Protein AF-A0A6I2W1B4-F1 (afdb_monomer_lite)

Structure (mmCIF, N/CA/C/O backbone):
data_AF-A0A6I2W1B4-F1
#
_entry.id   AF-A0A6I2W1B4-F1
#
loop_
_atom_site.group_PDB
_atom_site.id
_atom_site.type_symbol
_atom_site.label_atom_id
_atom_site.label_alt_id
_atom_site.label_comp_id
_atom_site.label_asym_id
_atom_site.label_entity_id
_atom_site.label_seq_id
_atom_site.pdbx_PDB_ins_code
_atom_site.Cartn_x
_atom_site.Cartn_y
_atom_site.Cartn_z
_atom_site.occupancy
_atom_site.B_iso_or_equiv
_atom_site.auth_seq_id
_atom_site.auth_comp_id
_atom_site.auth_asym_id
_atom_site.auth_atom_id
_atom_site.pdbx_PDB_model_num
ATOM 1 N N . MET A 1 1 ? -17.038 -1.679 -8.570 1.00 56.38 1 MET A N 1
ATOM 2 C CA . MET A 1 1 ? -16.792 -1.907 -7.132 1.00 56.38 1 MET A CA 1
ATOM 3 C C . MET A 1 1 ? -16.900 -0.555 -6.464 1.00 56.38 1 MET A C 1
ATOM 5 O O . MET A 1 1 ? -16.220 0.361 -6.914 1.00 56.38 1 MET A O 1
ATOM 9 N N . THR A 1 2 ? -17.823 -0.383 -5.523 1.00 67.44 2 THR A N 1
ATOM 10 C CA . THR A 1 2 ? -17.975 0.896 -4.819 1.00 67.44 2 THR A CA 1
ATOM 11 C C . THR A 1 2 ? -16.953 0.996 -3.687 1.00 67.44 2 THR A C 1
ATOM 13 O O . THR A 1 2 ? -16.602 -0.012 -3.079 1.00 67.44 2 THR A O 1
ATOM 16 N N . ASP A 1 3 ? -16.480 2.215 -3.437 1.00 82.19 3 ASP A N 1
ATOM 17 C CA . ASP A 1 3 ? -15.549 2.568 -2.365 1.00 82.19 3 ASP A CA 1
ATOM 18 C C . ASP A 1 3 ? -16.087 2.157 -0.978 1.00 82.19 3 ASP A C 1
ATOM 20 O O . ASP A 1 3 ? -17.248 2.424 -0.641 1.00 82.19 3 ASP A O 1
ATOM 24 N N . THR A 1 4 ? -15.233 1.527 -0.167 1.00 87.12 4 THR A N 1
ATOM 25 C CA . THR A 1 4 ? -15.498 1.099 1.215 1.00 87.12 4 THR A CA 1
ATOM 26 C C . THR A 1 4 ? -16.025 2.252 2.072 1.00 87.12 4 THR A C 1
ATOM 28 O O . THR A 1 4 ? -16.931 2.045 2.884 1.00 87.12 4 THR A O 1
ATOM 31 N N . ALA A 1 5 ? -15.556 3.484 1.834 1.00 87.62 5 ALA A N 1
ATOM 32 C CA . ALA A 1 5 ? -16.048 4.680 2.521 1.00 87.62 5 ALA A CA 1
ATOM 33 C C . ALA A 1 5 ? -17.552 4.916 2.296 1.00 87.62 5 ALA A C 1
ATOM 35 O O . ALA A 1 5 ? -18.281 5.289 3.216 1.00 87.62 5 ALA A O 1
ATOM 36 N N . THR A 1 6 ? -18.038 4.659 1.078 1.00 88.38 6 THR A N 1
ATOM 37 C CA . THR A 1 6 ? -19.455 4.846 0.724 1.00 88.38 6 THR A CA 1
ATOM 38 C C . THR A 1 6 ? -20.334 3.819 1.430 1.00 88.38 6 THR A C 1
ATOM 40 O O . THR A 1 6 ? -21.416 4.149 1.911 1.00 88.38 6 THR A O 1
ATOM 43 N N . ILE A 1 7 ? -19.858 2.575 1.531 1.00 89.75 7 ILE A N 1
ATOM 44 C CA . ILE A 1 7 ? -20.558 1.501 2.245 1.00 89.75 7 ILE A CA 1
ATOM 45 C C . ILE A 1 7 ? -20.648 1.848 3.731 1.00 89.75 7 ILE A C 1
ATOM 47 O O . ILE A 1 7 ? -21.718 1.736 4.325 1.00 89.75 7 ILE A O 1
ATOM 51 N N . ALA A 1 8 ? -19.554 2.329 4.319 1.00 89.81 8 ALA A N 1
ATOM 52 C CA . ALA A 1 8 ? -19.527 2.735 5.715 1.00 89.81 8 ALA A CA 1
ATOM 53 C C . ALA A 1 8 ? -20.501 3.895 6.004 1.00 89.81 8 ALA A C 1
ATOM 55 O O . ALA A 1 8 ? -21.286 3.823 6.953 1.00 89.81 8 ALA A O 1
ATOM 56 N N . ALA A 1 9 ? -20.534 4.908 5.130 1.00 89.69 9 ALA A N 1
ATOM 57 C CA . ALA A 1 9 ? -21.481 6.019 5.214 1.00 89.69 9 ALA A CA 1
ATOM 58 C C . ALA A 1 9 ? -22.945 5.554 5.098 1.00 89.69 9 ALA A C 1
ATOM 60 O O . ALA A 1 9 ? -23.799 6.010 5.859 1.00 89.69 9 ALA A O 1
ATOM 61 N N . ALA A 1 10 ? -23.237 4.610 4.197 1.00 89.75 10 ALA A N 1
ATOM 62 C CA . ALA A 1 10 ? -24.575 4.042 4.046 1.00 89.75 10 ALA A CA 1
ATOM 63 C C . ALA A 1 10 ? -25.031 3.290 5.309 1.00 89.75 10 ALA A C 1
ATOM 65 O O . ALA A 1 10 ? -26.168 3.461 5.749 1.00 89.75 10 ALA A O 1
ATOM 66 N N . LEU A 1 11 ? -24.144 2.506 5.930 1.00 91.19 11 LEU A N 1
ATOM 67 C CA . LEU A 1 11 ? -24.437 1.817 7.191 1.00 91.19 11 LEU A CA 1
ATOM 68 C C . LEU A 1 11 ? -24.654 2.807 8.345 1.00 91.19 11 LEU A C 1
ATOM 70 O O . LEU A 1 11 ? -25.576 2.623 9.136 1.00 91.19 11 LEU A O 1
ATOM 74 N N . ARG A 1 12 ? -23.866 3.891 8.420 1.00 90.06 12 ARG A N 1
ATOM 75 C CA . ARG A 1 12 ? -24.092 4.978 9.394 1.00 90.06 12 ARG A CA 1
ATOM 76 C C . ARG A 1 12 ? -25.436 5.674 9.207 1.00 90.06 12 ARG A C 1
ATOM 78 O O . ARG A 1 12 ? -26.042 6.082 10.191 1.00 90.06 12 ARG A O 1
ATOM 85 N N . ALA A 1 13 ? -25.907 5.783 7.968 1.00 91.31 13 ALA A N 1
ATOM 86 C CA . ALA A 1 13 ? -27.228 6.316 7.648 1.00 91.31 13 ALA A CA 1
ATOM 87 C C . ALA A 1 13 ? -28.383 5.344 7.979 1.00 91.31 13 ALA A C 1
ATOM 89 O O . ALA A 1 13 ? -29.538 5.661 7.705 1.00 91.31 13 ALA A O 1
ATOM 90 N N . GLY A 1 14 ? -28.095 4.172 8.559 1.00 89.50 14 GLY A N 1
ATOM 91 C CA . GLY A 1 14 ? -29.093 3.183 8.968 1.00 89.50 14 GLY A CA 1
ATOM 92 C C . GLY A 1 14 ? -29.418 2.127 7.909 1.00 89.50 14 GLY A C 1
ATOM 93 O O . GLY A 1 14 ? -30.359 1.357 8.094 1.00 89.50 14 GLY A O 1
ATOM 94 N N . MET A 1 15 ? -28.668 2.055 6.801 1.00 91.06 15 MET A N 1
ATOM 95 C CA . MET A 1 15 ? -28.837 0.981 5.817 1.00 91.06 15 MET A CA 1
ATOM 96 C C . MET A 1 15 ? -28.432 -0.373 6.418 1.00 91.06 15 MET A C 1
ATOM 98 O O . MET A 1 15 ? -27.424 -0.475 7.116 1.00 91.06 15 MET A O 1
ATOM 102 N N . SER A 1 16 ? -29.184 -1.434 6.111 1.00 88.81 16 SER A N 1
ATOM 103 C CA . SER A 1 16 ? -28.824 -2.792 6.530 1.00 88.81 16 SER A CA 1
ATOM 104 C C . SER A 1 16 ? -27.590 -3.310 5.773 1.00 88.81 16 SER A C 1
ATOM 106 O O . SER A 1 16 ? -27.344 -2.937 4.622 1.00 88.81 16 SER A O 1
ATOM 108 N N . ILE A 1 17 ? -26.832 -4.233 6.379 1.00 85.31 17 ILE A N 1
ATOM 109 C CA . ILE A 1 17 ? -25.671 -4.872 5.727 1.00 85.31 17 ILE A CA 1
ATOM 110 C C . ILE A 1 17 ? -26.095 -5.606 4.444 1.00 85.31 17 ILE A C 1
ATOM 112 O O . ILE A 1 17 ? -25.404 -5.534 3.425 1.00 85.31 17 ILE A O 1
ATOM 116 N N . ALA A 1 18 ? -27.249 -6.281 4.462 1.00 86.81 18 ALA A N 1
ATOM 117 C CA . ALA A 1 18 ? -27.766 -7.019 3.312 1.00 86.81 18 ALA A CA 1
ATOM 118 C C . ALA A 1 18 ? -28.076 -6.096 2.121 1.00 86.81 18 ALA A C 1
ATOM 120 O O . ALA A 1 18 ? -27.777 -6.435 0.971 1.00 86.81 18 ALA A O 1
ATOM 121 N N . ASP A 1 19 ? -28.634 -4.916 2.387 1.00 88.31 19 ASP A N 1
ATOM 122 C CA . ASP A 1 19 ? -28.976 -3.954 1.340 1.00 88.31 19 ASP A CA 1
ATOM 123 C C . ASP A 1 19 ? -27.738 -3.219 0.832 1.00 88.31 19 ASP A C 1
ATOM 125 O O . ASP A 1 19 ? -27.574 -3.073 -0.381 1.00 88.31 19 ASP A O 1
ATOM 129 N N . ALA A 1 20 ? -26.805 -2.872 1.723 1.00 86.44 20 ALA A N 1
ATOM 130 C CA . ALA A 1 20 ? -25.519 -2.301 1.340 1.00 86.44 20 ALA A CA 1
ATOM 131 C C . ALA A 1 20 ? -24.723 -3.254 0.426 1.00 86.44 20 ALA A C 1
ATOM 133 O O . ALA A 1 20 ? -24.200 -2.830 -0.608 1.00 86.44 20 ALA A O 1
ATOM 134 N N . ARG A 1 21 ? -24.698 -4.561 0.736 1.00 87.25 21 ARG A N 1
ATOM 135 C CA . ARG A 1 21 ? -24.055 -5.593 -0.103 1.00 87.25 21 ARG A CA 1
ATOM 136 C C . ARG A 1 21 ? -24.686 -5.697 -1.490 1.00 87.25 21 ARG A C 1
ATOM 138 O O . ARG A 1 21 ? -23.959 -5.792 -2.478 1.00 87.25 21 ARG A O 1
ATOM 145 N N . ARG A 1 22 ? -26.020 -5.656 -1.576 1.00 86.88 22 ARG A N 1
ATOM 146 C CA . ARG A 1 22 ? -26.745 -5.693 -2.858 1.00 86.88 22 ARG A CA 1
ATOM 147 C C . ARG A 1 22 ? -26.531 -4.427 -3.687 1.00 86.88 22 ARG A C 1
ATOM 149 O O . ARG A 1 22 ? -26.382 -4.517 -4.902 1.00 86.88 22 ARG A O 1
ATOM 156 N N . ARG A 1 23 ? -26.509 -3.260 -3.041 1.00 87.69 23 ARG A N 1
ATOM 157 C CA . ARG A 1 23 ? -26.441 -1.947 -3.698 1.00 87.69 23 ARG A CA 1
ATOM 158 C C . ARG A 1 23 ? -25.044 -1.609 -4.220 1.00 87.69 23 ARG A C 1
ATOM 160 O O . ARG A 1 23 ? -24.936 -1.063 -5.314 1.00 87.69 23 ARG A O 1
ATOM 167 N N . TYR A 1 24 ? -24.003 -1.904 -3.443 1.00 85.62 24 TYR A N 1
ATOM 168 C CA . TYR A 1 24 ? -22.668 -1.327 -3.643 1.00 85.62 24 TYR A CA 1
ATOM 169 C C . TYR A 1 24 ? -21.589 -2.327 -4.086 1.00 85.62 24 TYR A C 1
ATOM 171 O O . TYR A 1 24 ? -20.471 -1.911 -4.374 1.00 85.62 24 TYR A O 1
ATOM 179 N N . GLN A 1 25 ? -21.909 -3.625 -4.190 1.00 84.88 25 GLN A N 1
ATOM 180 C CA . GLN A 1 25 ? -20.974 -4.682 -4.622 1.00 84.88 25 GLN A CA 1
ATOM 181 C C . GLN A 1 25 ? -19.581 -4.527 -3.969 1.00 84.88 25 GLN A C 1
ATOM 183 O O . GLN A 1 25 ? -18.626 -4.105 -4.639 1.00 84.88 25 GLN A O 1
ATOM 188 N N . PRO A 1 26 ? -19.480 -4.803 -2.653 1.00 82.88 26 PRO A N 1
ATOM 189 C CA . PRO A 1 26 ? -18.284 -4.517 -1.873 1.00 82.88 26 PRO A CA 1
ATOM 190 C C . PRO A 1 26 ? -17.070 -5.262 -2.422 1.00 82.88 26 PRO A C 1
ATOM 192 O O . PRO A 1 26 ? -17.189 -6.366 -2.959 1.00 82.88 26 PRO A O 1
ATOM 195 N N . ASN A 1 27 ? -15.894 -4.664 -2.253 1.00 85.38 27 ASN A N 1
ATOM 196 C CA . ASN A 1 27 ? -14.643 -5.343 -2.553 1.00 85.38 27 ASN A CA 1
ATOM 197 C C . ASN A 1 27 ? -14.351 -6.467 -1.541 1.00 85.38 27 ASN A C 1
ATOM 199 O O . ASN A 1 27 ? -15.023 -6.609 -0.518 1.00 85.38 27 ASN A O 1
ATOM 203 N N . GLU A 1 28 ? -13.351 -7.298 -1.840 1.00 84.88 28 GLU A N 1
ATOM 204 C CA . GLU A 1 28 ? -13.004 -8.443 -0.992 1.00 84.88 28 GLU A CA 1
ATOM 205 C C . GLU A 1 28 ? -12.623 -8.017 0.437 1.00 84.88 28 GLU A C 1
ATOM 207 O O . GLU A 1 28 ? -13.019 -8.672 1.400 1.00 84.88 28 GLU A O 1
ATOM 212 N N . PHE A 1 29 ? -11.918 -6.893 0.590 1.00 82.75 29 PHE A N 1
ATOM 213 C CA . PHE A 1 29 ? -11.532 -6.359 1.896 1.00 82.75 29 PHE A CA 1
ATOM 214 C C . PHE A 1 29 ? -12.749 -5.933 2.726 1.00 82.75 29 PHE A C 1
ATOM 216 O O . PHE A 1 29 ? -12.876 -6.345 3.878 1.00 82.75 29 PHE A O 1
ATOM 223 N N . ALA A 1 30 ? -13.686 -5.194 2.132 1.00 85.25 30 ALA A N 1
ATOM 224 C CA . ALA A 1 30 ? -14.934 -4.782 2.759 1.00 85.25 30 ALA A CA 1
ATOM 225 C C . ALA A 1 30 ? -15.828 -5.983 3.097 1.00 85.25 30 ALA A C 1
ATOM 227 O O . ALA A 1 30 ? -16.433 -6.004 4.165 1.00 85.25 30 ALA A O 1
ATOM 228 N N . LEU A 1 31 ? -15.883 -7.013 2.241 1.00 87.31 31 LEU A N 1
ATOM 229 C CA . LEU A 1 31 ? -16.601 -8.257 2.546 1.00 87.31 31 LEU A CA 1
ATOM 230 C C . LEU A 1 31 ? -15.999 -8.978 3.755 1.00 87.31 31 LEU A C 1
ATOM 232 O O . LEU A 1 31 ? -16.741 -9.401 4.640 1.00 87.31 31 LEU A O 1
ATOM 236 N N . ARG A 1 32 ? -14.667 -9.095 3.818 1.00 86.19 32 ARG A N 1
ATOM 237 C CA . ARG A 1 32 ? -13.972 -9.704 4.962 1.00 86.19 32 ARG A CA 1
ATOM 238 C C . ARG A 1 32 ? -14.186 -8.897 6.243 1.00 86.19 32 ARG A C 1
ATOM 24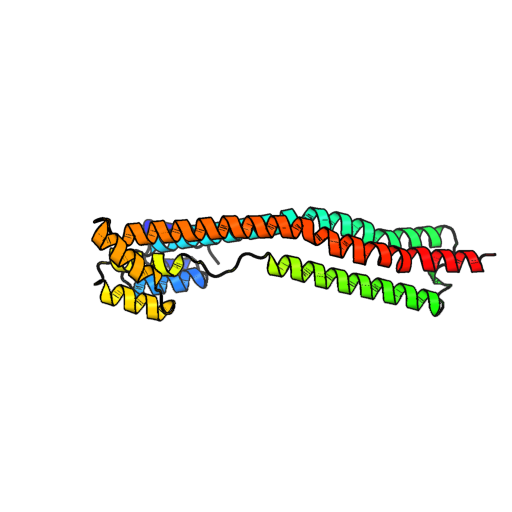0 O O . ARG A 1 32 ? -14.457 -9.489 7.282 1.00 86.19 32 ARG A O 1
ATOM 247 N N . ALA A 1 33 ? -14.122 -7.568 6.169 1.00 86.06 33 ALA A N 1
ATOM 248 C CA . ALA A 1 33 ? -14.379 -6.694 7.311 1.00 86.06 33 ALA A CA 1
ATOM 249 C C . ALA A 1 33 ? -15.832 -6.786 7.798 1.00 86.06 33 ALA A C 1
ATOM 251 O O . ALA A 1 33 ? -16.063 -6.869 9.000 1.00 86.06 33 ALA A O 1
ATOM 252 N N . LEU A 1 34 ? -16.810 -6.838 6.890 1.00 88.06 34 LEU A N 1
ATOM 253 C CA . LEU A 1 34 ? -18.216 -7.053 7.241 1.00 88.06 34 LEU A CA 1
ATOM 254 C C . LEU A 1 34 ? -18.435 -8.408 7.918 1.00 88.06 34 LEU A C 1
ATOM 256 O O . LEU A 1 34 ? -19.053 -8.455 8.976 1.00 88.06 34 LEU A O 1
ATOM 260 N N . ALA A 1 35 ? -17.880 -9.485 7.357 1.00 86.75 35 ALA A N 1
ATOM 261 C CA . ALA A 1 35 ? -17.960 -10.817 7.956 1.00 86.75 35 ALA A CA 1
ATOM 262 C C . ALA A 1 35 ? -17.301 -10.861 9.345 1.00 86.75 35 ALA A C 1
ATOM 264 O O . ALA A 1 35 ? -17.805 -11.508 10.260 1.00 86.75 35 ALA A O 1
ATOM 265 N N . LEU A 1 36 ? -16.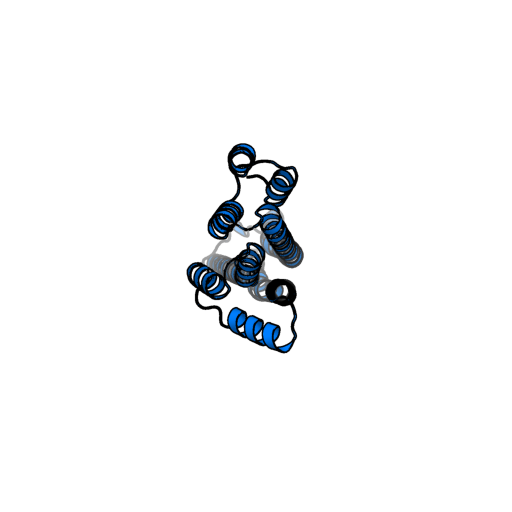191 -10.139 9.524 1.00 84.94 36 LEU A N 1
ATOM 266 C CA . LEU A 1 36 ? -15.543 -9.984 10.821 1.00 84.94 36 LEU A CA 1
ATOM 267 C C . LEU A 1 36 ? -16.442 -9.240 11.817 1.00 84.94 36 LEU A C 1
ATOM 269 O O . LEU A 1 36 ? -16.560 -9.654 12.966 1.00 84.94 36 LEU A O 1
ATOM 273 N N . CYS A 1 37 ? -17.111 -8.173 11.380 1.00 86.69 37 CYS A N 1
ATOM 274 C CA . CYS A 1 37 ? -18.045 -7.436 12.226 1.00 86.69 37 CYS A CA 1
ATOM 275 C C . CYS A 1 37 ? -19.242 -8.298 12.640 1.00 86.69 37 CYS A C 1
ATOM 277 O O . CYS A 1 37 ? -19.615 -8.268 13.808 1.00 86.69 37 CYS A O 1
ATOM 279 N N . GLU A 1 38 ? -19.792 -9.095 11.716 1.00 87.06 38 GLU A N 1
ATOM 280 C CA . GLU A 1 38 ? -20.869 -10.056 11.991 1.00 87.06 38 GLU A CA 1
ATOM 281 C C . GLU A 1 38 ? -20.430 -11.124 13.005 1.00 87.06 38 GLU A C 1
ATOM 283 O O . GLU A 1 38 ? -21.166 -11.397 13.950 1.00 87.06 38 GLU A O 1
ATOM 288 N N . ARG A 1 39 ? -19.216 -11.680 12.866 1.00 84.06 39 ARG A N 1
ATOM 289 C CA . ARG A 1 39 ? -18.659 -12.660 13.818 1.00 84.06 39 ARG A CA 1
ATOM 290 C C . ARG A 1 39 ? -18.434 -12.078 15.213 1.00 84.06 39 ARG A C 1
ATOM 292 O O . ARG A 1 39 ? -18.709 -12.748 16.200 1.00 84.06 39 ARG A O 1
ATOM 299 N N . LEU A 1 40 ? -17.925 -10.850 15.289 1.00 83.44 40 LEU A N 1
ATOM 300 C CA . LEU A 1 40 ? -17.593 -10.190 16.555 1.00 83.44 40 LEU A CA 1
ATOM 301 C C . LEU A 1 40 ? -18.777 -9.441 17.184 1.00 83.44 40 LEU A C 1
ATOM 303 O O . LEU A 1 40 ? -18.641 -8.935 18.292 1.00 83.44 40 LEU A O 1
ATOM 307 N N . GLY A 1 41 ? -19.902 -9.294 16.478 1.00 81.94 41 GLY A N 1
ATOM 308 C CA . GLY A 1 41 ? -21.020 -8.448 16.913 1.00 81.94 41 GLY A CA 1
ATOM 309 C C . GLY A 1 41 ? -20.662 -6.959 17.029 1.00 81.94 41 GLY A C 1
ATOM 310 O O . GLY A 1 41 ? -21.274 -6.235 17.811 1.00 81.94 41 GLY A O 1
ATOM 311 N N . SER A 1 42 ? -19.652 -6.492 16.288 1.00 84.88 42 SER A N 1
ATOM 312 C CA . SER A 1 42 ? -19.125 -5.122 16.395 1.00 84.88 42 SER A CA 1
ATOM 313 C C . SER A 1 42 ? -19.735 -4.167 15.365 1.00 84.88 42 SER A C 1
ATOM 315 O O . SER A 1 42 ? -20.265 -4.595 14.341 1.00 84.88 42 SER A O 1
ATOM 317 N N . ALA A 1 43 ? -19.666 -2.856 15.630 1.00 86.62 43 ALA A N 1
ATOM 318 C CA . ALA A 1 43 ? -20.279 -1.826 14.792 1.00 86.62 43 ALA A CA 1
ATOM 319 C C . ALA A 1 43 ? -19.626 -1.759 13.388 1.00 86.62 43 ALA A C 1
ATOM 321 O O . ALA A 1 43 ? -18.50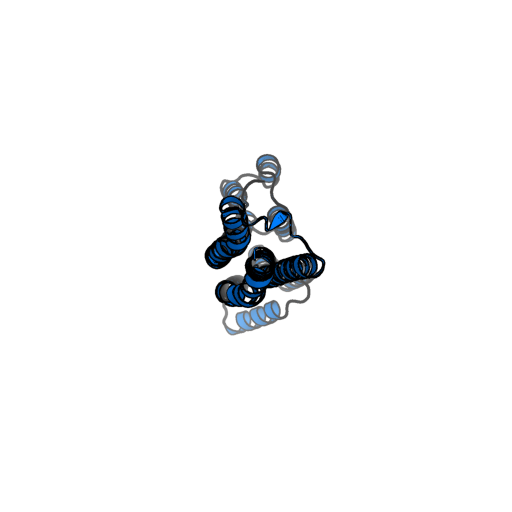8 -1.248 13.252 1.00 86.62 43 ALA A O 1
ATOM 322 N N . PRO A 1 44 ? -20.309 -2.209 12.315 1.00 85.88 44 PRO A N 1
ATOM 323 C CA . PRO A 1 44 ? -19.685 -2.389 11.004 1.00 85.88 44 PRO A CA 1
ATOM 324 C C . PRO A 1 44 ? -19.307 -1.067 10.337 1.00 85.88 44 PRO A C 1
ATOM 326 O O . PRO A 1 44 ? -18.309 -1.000 9.624 1.00 85.88 44 PRO A O 1
ATOM 329 N N . ALA A 1 45 ? -20.070 -0.002 10.590 1.00 86.56 45 ALA A N 1
ATOM 330 C CA . ALA A 1 45 ? -19.819 1.297 9.984 1.00 86.56 45 ALA A CA 1
ATOM 331 C C . ALA A 1 45 ? -18.499 1.925 10.473 1.00 86.56 45 ALA A C 1
ATOM 333 O O . ALA A 1 45 ? -17.731 2.441 9.669 1.00 86.56 45 ALA A O 1
ATOM 334 N N . GLU A 1 46 ? -18.190 1.821 11.772 1.00 86.31 46 GLU A N 1
ATOM 335 C CA . GLU A 1 46 ? -16.937 2.347 12.331 1.00 86.31 46 GLU A CA 1
ATOM 336 C C . GLU A 1 46 ? -15.713 1.578 11.806 1.00 86.31 46 GLU A C 1
ATOM 338 O O . GLU A 1 46 ? -14.711 2.178 11.415 1.00 86.31 46 GLU A O 1
ATOM 343 N N . ASN A 1 47 ? -15.805 0.248 11.741 1.00 86.19 47 ASN A N 1
ATOM 344 C CA . ASN A 1 47 ? -14.712 -0.592 11.254 1.00 86.19 47 ASN A CA 1
ATOM 345 C C . ASN A 1 47 ? -14.463 -0.408 9.748 1.00 86.19 47 ASN A C 1
ATOM 347 O O . ASN A 1 47 ? -13.311 -0.336 9.320 1.00 86.19 47 ASN A O 1
ATOM 351 N N . LEU A 1 48 ? -15.523 -0.279 8.941 1.00 87.69 48 LEU A N 1
ATOM 352 C CA . LEU A 1 48 ? -15.396 0.004 7.509 1.00 87.69 48 LEU A CA 1
ATOM 353 C C . LEU A 1 48 ? -14.831 1.401 7.236 1.00 87.69 48 LEU A C 1
ATOM 355 O O . LEU A 1 48 ? -14.077 1.562 6.284 1.00 87.69 48 LEU A O 1
ATOM 359 N N . GLU A 1 49 ? -15.130 2.401 8.066 1.00 88.44 49 GLU A N 1
ATOM 360 C CA . GLU A 1 49 ? -14.489 3.717 7.953 1.00 88.44 49 GLU A CA 1
ATOM 361 C C . GLU A 1 49 ? -12.991 3.659 8.216 1.00 88.44 49 GLU A C 1
ATOM 363 O O . GLU A 1 49 ? -12.214 4.264 7.476 1.00 88.44 49 GLU A O 1
ATOM 368 N N . ARG A 1 50 ? -12.568 2.912 9.242 1.00 85.81 50 ARG A N 1
ATOM 369 C CA . ARG A 1 50 ? -11.140 2.699 9.507 1.00 85.81 50 ARG A CA 1
ATOM 370 C C . ARG A 1 50 ? -10.476 1.959 8.348 1.00 85.81 50 ARG A C 1
ATOM 372 O O . ARG A 1 50 ? -9.421 2.391 7.890 1.00 85.81 50 ARG A O 1
ATOM 379 N N . LEU A 1 51 ? -11.118 0.923 7.804 1.00 86.12 51 LEU A N 1
ATOM 380 C CA . LEU A 1 51 ? -10.628 0.240 6.604 1.00 86.12 51 LEU A CA 1
ATOM 381 C C . LEU A 1 51 ? -10.516 1.198 5.408 1.00 86.12 51 LEU A C 1
ATOM 383 O O . LEU A 1 51 ? -9.493 1.208 4.729 1.00 86.12 51 LEU A O 1
ATOM 387 N N . ALA A 1 52 ? -11.515 2.051 5.183 1.00 87.31 52 ALA A N 1
ATOM 388 C CA . ALA A 1 52 ? -11.486 3.031 4.104 1.00 87.31 52 ALA A CA 1
ATOM 389 C C . ALA A 1 52 ? -10.317 4.023 4.251 1.00 87.31 52 ALA A C 1
ATOM 391 O O . ALA A 1 52 ? -9.651 4.352 3.271 1.00 87.31 52 ALA A O 1
ATOM 392 N N . GLN A 1 53 ? -9.994 4.456 5.476 1.00 87.94 53 GLN A N 1
ATOM 393 C CA . GLN A 1 53 ? -8.813 5.294 5.731 1.00 87.94 53 GLN A CA 1
ATOM 394 C C . GLN A 1 53 ? -7.495 4.579 5.392 1.00 87.94 53 GLN A C 1
ATOM 396 O O . GLN A 1 53 ? -6.537 5.224 4.952 1.00 87.94 53 GLN A O 1
ATOM 401 N N . VAL A 1 54 ? -7.433 3.258 5.586 1.00 85.25 54 VAL A N 1
ATOM 402 C CA . VAL A 1 54 ? -6.282 2.431 5.195 1.00 85.25 54 VAL A CA 1
ATOM 403 C C . VAL A 1 54 ? -6.196 2.303 3.670 1.00 85.25 54 VAL A C 1
ATOM 405 O O . VAL A 1 54 ? -5.119 2.502 3.110 1.00 85.25 54 VAL A O 1
ATOM 408 N N . GLU A 1 55 ? -7.313 2.061 2.981 1.00 86.69 55 GLU A N 1
ATOM 409 C CA . GLU A 1 55 ? -7.352 1.970 1.513 1.00 86.69 55 GLU A CA 1
ATOM 410 C C . GLU A 1 55 ? -6.938 3.288 0.843 1.00 86.69 55 GLU A C 1
ATOM 412 O O . GLU A 1 55 ? -6.079 3.296 -0.042 1.00 86.69 55 GLU A O 1
ATOM 417 N N . VAL A 1 56 ? -7.473 4.423 1.309 1.00 87.88 56 VAL A N 1
ATOM 418 C CA . VAL A 1 56 ? -7.102 5.760 0.809 1.00 87.88 56 VAL A CA 1
ATOM 419 C C . VAL A 1 56 ? -5.609 6.021 1.001 1.00 87.88 56 VAL A C 1
ATOM 421 O O . VAL A 1 56 ? -4.934 6.542 0.112 1.00 87.88 56 VAL A O 1
ATOM 424 N N . ALA A 1 57 ? -5.064 5.637 2.153 1.00 86.38 57 ALA A N 1
ATOM 425 C CA . ALA A 1 57 ? -3.645 5.785 2.435 1.00 86.38 57 ALA A CA 1
ATOM 426 C C . ALA A 1 57 ? -2.758 4.946 1.520 1.00 86.38 57 ALA A C 1
ATOM 428 O O . ALA A 1 57 ? -1.718 5.419 1.062 1.00 86.38 57 ALA A O 1
ATOM 429 N N . GLN A 1 58 ? -3.175 3.714 1.245 1.00 85.69 58 GLN A N 1
ATOM 430 C CA . GLN A 1 58 ? -2.475 2.833 0.326 1.00 85.69 58 GLN A CA 1
ATOM 431 C C . GLN A 1 58 ? -2.505 3.395 -1.098 1.00 85.69 58 GLN A C 1
ATOM 433 O O . GLN A 1 58 ? -1.464 3.449 -1.754 1.00 85.69 58 GLN A O 1
ATOM 438 N N . ALA A 1 59 ? -3.669 3.863 -1.557 1.00 87.12 59 ALA A N 1
ATOM 439 C CA . ALA A 1 59 ? -3.821 4.485 -2.867 1.00 87.12 59 ALA A CA 1
ATOM 440 C C . ALA A 1 59 ? -2.912 5.717 -3.010 1.00 87.12 59 ALA A C 1
ATOM 442 O O . ALA A 1 59 ? -2.221 5.862 -4.019 1.00 87.12 59 ALA A O 1
ATOM 443 N N . LYS A 1 60 ? -2.842 6.556 -1.967 1.00 88.19 60 LYS A N 1
ATOM 444 C CA . LYS A 1 60 ? -1.942 7.714 -1.923 1.00 88.19 60 LYS A CA 1
ATOM 445 C C . LYS A 1 60 ? -0.471 7.301 -2.039 1.00 88.19 60 LYS A C 1
ATOM 447 O O . LYS A 1 60 ? 0.241 7.852 -2.871 1.00 88.19 60 LYS A O 1
ATOM 452 N N . ALA A 1 61 ? -0.034 6.297 -1.279 1.00 83.62 61 ALA A N 1
ATOM 453 C CA . ALA A 1 61 ? 1.348 5.819 -1.322 1.00 83.62 61 ALA A CA 1
ATOM 454 C C . ALA A 1 61 ? 1.727 5.208 -2.689 1.00 83.62 61 ALA A C 1
ATOM 456 O O . ALA A 1 61 ? 2.843 5.391 -3.173 1.00 83.62 61 ALA A O 1
ATOM 457 N N . VAL A 1 62 ? 0.797 4.511 -3.354 1.00 87.12 62 VAL A N 1
ATOM 458 C CA . VAL A 1 62 ? 1.009 4.016 -4.726 1.00 87.12 62 VAL A CA 1
ATOM 459 C C . VAL A 1 62 ? 1.165 5.178 -5.709 1.00 87.12 62 VAL A C 1
ATOM 461 O O . VAL A 1 62 ? 2.094 5.163 -6.518 1.00 87.12 62 VAL A O 1
ATOM 464 N N . ALA A 1 63 ? 0.311 6.199 -5.613 1.00 87.75 63 ALA A N 1
ATOM 465 C CA . ALA A 1 63 ? 0.403 7.385 -6.461 1.00 87.75 63 ALA A CA 1
ATOM 466 C C . ALA A 1 63 ? 1.725 8.147 -6.248 1.00 87.75 63 ALA A C 1
ATOM 468 O O . ALA A 1 63 ? 2.372 8.547 -7.214 1.00 87.75 63 ALA A O 1
ATOM 469 N N . GLU A 1 64 ? 2.179 8.292 -5.001 1.00 88.62 64 GLU A N 1
ATOM 470 C CA . GLU A 1 64 ? 3.472 8.911 -4.676 1.00 88.62 64 GLU A CA 1
ATOM 471 C C . GLU A 1 64 ? 4.651 8.151 -5.297 1.00 88.62 64 GLU A C 1
ATOM 473 O O . GLU A 1 64 ? 5.561 8.771 -5.852 1.00 88.62 64 GLU A O 1
ATOM 478 N N . LEU A 1 65 ? 4.618 6.813 -5.288 1.00 86.44 65 LEU A N 1
ATOM 479 C CA . LEU A 1 65 ? 5.629 5.993 -5.958 1.00 86.44 65 LEU A CA 1
ATOM 480 C C . LEU A 1 65 ? 5.637 6.200 -7.478 1.00 86.44 65 LEU A C 1
ATOM 482 O O . LEU A 1 65 ? 6.707 6.258 -8.090 1.00 86.44 65 LEU A O 1
ATOM 486 N N . GLU A 1 66 ? 4.466 6.326 -8.101 1.00 87.75 66 GLU A N 1
ATOM 487 C CA . GLU A 1 66 ? 4.362 6.614 -9.534 1.00 87.75 66 GLU A CA 1
ATOM 488 C C . GLU A 1 66 ? 4.920 7.994 -9.885 1.00 87.75 66 GLU A C 1
ATOM 490 O O . GLU A 1 66 ? 5.687 8.118 -10.848 1.00 87.75 66 GLU A O 1
ATOM 495 N N . VAL A 1 67 ? 4.609 9.006 -9.071 1.00 88.50 67 VAL A N 1
ATOM 496 C CA . VAL A 1 67 ? 5.151 10.362 -9.211 1.00 88.50 67 VAL A CA 1
ATOM 497 C C . VAL A 1 67 ? 6.671 10.348 -9.041 1.00 88.50 67 VAL A C 1
ATOM 499 O O . VAL A 1 67 ? 7.378 10.860 -9.911 1.00 88.50 67 VAL A O 1
ATOM 502 N N . ALA A 1 68 ? 7.201 9.691 -8.006 1.00 85.94 68 ALA A N 1
ATOM 503 C CA . ALA A 1 68 ? 8.642 9.582 -7.769 1.00 85.94 68 ALA A CA 1
ATOM 504 C C . ALA A 1 68 ? 9.378 8.858 -8.913 1.00 85.94 68 ALA A C 1
ATOM 506 O O . ALA A 1 68 ? 10.489 9.235 -9.290 1.00 85.94 68 ALA A O 1
ATOM 507 N N . ALA A 1 69 ? 8.751 7.842 -9.517 1.00 82.88 69 ALA A N 1
ATOM 508 C CA . ALA A 1 69 ? 9.319 7.102 -10.641 1.00 82.88 69 ALA A CA 1
ATOM 509 C C . ALA A 1 69 ? 9.202 7.836 -11.992 1.00 82.88 69 ALA A C 1
ATOM 511 O O . ALA A 1 69 ? 9.869 7.439 -12.955 1.00 82.88 69 ALA A O 1
ATOM 512 N N . SER A 1 70 ? 8.362 8.871 -12.098 1.00 86.06 70 SER A N 1
ATOM 513 C CA . SER A 1 70 ? 8.088 9.572 -13.360 1.00 86.06 70 SER A CA 1
ATOM 514 C C . SER A 1 70 ? 9.318 10.305 -13.907 1.00 86.06 70 SER A C 1
ATOM 516 O O . SER A 1 70 ? 9.637 10.147 -15.086 1.00 86.06 70 SER A O 1
ATOM 518 N N . GLY A 1 71 ? 10.061 11.013 -13.048 1.00 85.50 71 GLY A N 1
ATOM 519 C CA . GLY A 1 71 ? 11.250 11.783 -13.422 1.00 85.50 71 GLY A CA 1
ATOM 520 C C . GLY A 1 71 ? 12.353 10.913 -14.033 1.00 85.50 71 GLY A C 1
ATOM 521 O O . GLY A 1 71 ? 12.683 11.088 -15.209 1.00 85.50 71 GLY A O 1
ATOM 522 N N . PRO A 1 72 ? 12.882 9.910 -13.302 1.00 81.94 72 PRO A N 1
ATOM 523 C CA . PRO A 1 72 ? 13.897 9.014 -13.845 1.00 81.94 72 PRO A CA 1
ATOM 524 C C . PRO A 1 72 ? 13.426 8.281 -15.111 1.00 81.94 72 PRO A C 1
ATOM 526 O O . PRO A 1 72 ? 14.188 8.156 -16.067 1.00 81.94 72 PRO A O 1
ATOM 529 N N . ARG A 1 73 ? 12.160 7.836 -15.184 1.00 83.06 73 ARG A N 1
ATOM 530 C CA . ARG A 1 73 ? 11.625 7.161 -16.383 1.00 83.06 73 ARG A CA 1
ATOM 531 C C . ARG A 1 73 ? 11.512 8.081 -17.595 1.00 83.06 73 ARG A C 1
ATOM 533 O O . ARG A 1 73 ? 11.771 7.619 -18.706 1.00 83.06 73 ARG A O 1
ATOM 540 N N . ALA A 1 74 ? 11.111 9.336 -17.413 1.00 85.38 74 ALA A N 1
ATOM 541 C CA . ALA A 1 74 ? 11.011 10.298 -18.506 1.00 85.38 74 ALA A CA 1
ATOM 542 C C . ALA A 1 74 ? 12.390 10.549 -19.132 1.00 85.38 74 ALA A C 1
ATOM 544 O O . ALA A 1 74 ? 12.555 10.373 -20.340 1.00 85.38 74 ALA A O 1
ATOM 545 N N . SER A 1 75 ? 13.404 10.819 -18.305 1.00 84.00 75 SER A N 1
ATOM 546 C CA . SER A 1 75 ? 14.790 10.984 -18.762 1.00 84.00 75 SER A CA 1
ATOM 547 C C . SER A 1 75 ? 15.322 9.723 -19.450 1.00 84.00 75 SER A C 1
ATOM 549 O O . SER A 1 75 ? 15.943 9.803 -20.508 1.00 84.00 75 SER A O 1
ATOM 551 N N . ALA A 1 76 ? 15.006 8.537 -18.918 1.00 82.12 76 ALA A N 1
ATOM 552 C CA . ALA A 1 76 ? 15.356 7.262 -19.547 1.00 82.12 76 ALA A CA 1
ATOM 553 C C . ALA A 1 76 ? 14.771 7.116 -20.948 1.00 82.12 76 ALA A C 1
ATOM 555 O O . ALA A 1 76 ? 15.444 6.650 -21.866 1.00 82.12 76 ALA A O 1
ATOM 556 N N . ARG A 1 77 ? 13.491 7.470 -21.109 1.00 84.94 77 ARG A N 1
ATOM 557 C CA . ARG A 1 77 ? 12.786 7.364 -22.388 1.00 84.94 77 ARG A CA 1
ATOM 558 C C . ARG A 1 77 ? 13.437 8.256 -23.436 1.00 84.94 77 ARG A C 1
ATOM 560 O O . ARG A 1 77 ? 13.658 7.785 -24.543 1.00 84.94 77 ARG A O 1
ATOM 567 N N . LEU A 1 78 ? 13.822 9.481 -23.074 1.00 86.81 78 LEU A N 1
ATOM 568 C CA . LEU A 1 78 ? 14.544 10.379 -23.979 1.00 86.81 78 LEU A CA 1
ATOM 569 C C . LEU A 1 78 ? 15.877 9.773 -24.436 1.00 86.81 78 LEU A C 1
ATOM 571 O O . LEU A 1 78 ? 16.131 9.682 -25.634 1.00 86.81 78 LEU A O 1
ATOM 575 N N . VAL A 1 79 ? 16.695 9.282 -23.499 1.00 86.12 79 VAL A N 1
ATOM 576 C CA . VAL A 1 79 ? 18.003 8.697 -23.839 1.00 86.12 79 VAL A CA 1
ATOM 577 C C . VAL A 1 79 ? 17.854 7.385 -24.612 1.00 86.12 79 VAL A C 1
ATOM 579 O O . VAL A 1 79 ? 18.627 7.128 -25.523 1.00 86.12 79 VAL A O 1
ATOM 582 N N . THR A 1 80 ? 16.849 6.559 -24.313 1.00 84.88 80 THR A N 1
ATOM 583 C CA . THR A 1 80 ? 16.604 5.303 -25.052 1.00 84.88 80 THR A CA 1
ATOM 584 C C . THR A 1 80 ? 16.024 5.519 -26.451 1.00 84.88 80 THR A C 1
ATOM 586 O O . THR A 1 80 ? 16.204 4.656 -27.307 1.00 84.88 80 THR A O 1
ATOM 589 N N . LEU A 1 81 ? 15.369 6.656 -26.710 1.00 89.06 81 LEU A N 1
ATOM 590 C CA . LEU A 1 81 ? 14.927 7.070 -28.048 1.00 89.06 81 LEU A CA 1
ATOM 591 C C . LEU A 1 81 ? 16.056 7.709 -28.870 1.00 89.06 81 LEU A C 1
ATOM 593 O O . LEU A 1 81 ? 16.012 7.679 -30.100 1.00 89.06 81 LEU A O 1
ATOM 597 N N . LEU A 1 82 ? 17.087 8.244 -28.209 1.00 90.00 82 LEU A N 1
ATOM 598 C CA . LEU A 1 82 ? 18.199 8.930 -28.862 1.00 90.00 82 LEU A CA 1
ATOM 599 C C . LEU A 1 82 ? 18.948 8.066 -29.899 1.00 90.00 82 LEU A C 1
ATOM 601 O O . LEU A 1 82 ? 19.177 8.582 -30.989 1.00 90.00 8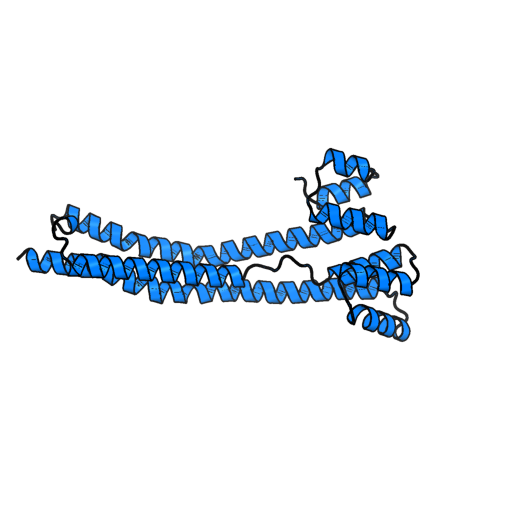2 LEU A O 1
ATOM 605 N N . PRO A 1 83 ? 19.283 6.776 -29.664 1.00 86.69 83 PRO A N 1
ATOM 606 C CA . PRO A 1 83 ? 19.907 5.929 -30.678 1.00 86.69 83 PRO A CA 1
ATOM 607 C C . PRO A 1 83 ? 19.100 5.857 -31.965 1.00 86.69 83 PRO A C 1
ATOM 609 O O . PRO A 1 83 ? 19.660 5.939 -33.050 1.00 86.69 83 PRO A O 1
ATOM 612 N N . VAL A 1 84 ? 17.777 5.733 -31.842 1.00 88.81 84 VAL A N 1
ATOM 613 C CA . VAL A 1 84 ? 16.878 5.640 -32.993 1.00 88.81 84 VAL A CA 1
ATOM 614 C C . VAL A 1 84 ? 16.911 6.948 -33.778 1.00 88.81 84 VAL A C 1
ATOM 616 O O . VAL A 1 84 ? 17.080 6.919 -34.993 1.00 88.81 84 VAL A O 1
ATOM 619 N N . LEU A 1 85 ? 16.833 8.091 -33.091 1.00 90.81 85 LEU A N 1
ATOM 620 C CA . LEU A 1 85 ? 16.940 9.410 -33.720 1.00 90.81 85 LEU A CA 1
ATOM 621 C C . LEU A 1 85 ? 18.297 9.624 -34.405 1.00 90.81 85 LEU A C 1
ATOM 623 O O . LEU A 1 85 ? 18.336 10.112 -35.531 1.00 90.81 85 LEU A O 1
ATOM 627 N N . VAL A 1 86 ? 19.397 9.222 -33.763 1.00 89.31 86 VAL A N 1
ATOM 628 C CA . VAL A 1 86 ? 20.756 9.334 -34.319 1.00 89.31 86 VAL A CA 1
ATOM 629 C C . VAL A 1 86 ? 20.914 8.461 -35.565 1.00 89.31 86 VAL A C 1
ATOM 631 O O . VAL A 1 86 ? 21.406 8.940 -36.583 1.00 89.31 86 VAL A O 1
ATOM 634 N N . LEU A 1 87 ? 20.466 7.202 -35.522 1.00 87.75 87 LEU A N 1
ATOM 635 C CA . LEU A 1 87 ? 20.545 6.285 -36.663 1.00 87.75 87 LEU A CA 1
ATOM 636 C C . LEU A 1 87 ? 19.661 6.739 -37.832 1.00 87.75 87 LEU A C 1
ATOM 638 O O . LEU A 1 87 ? 20.088 6.667 -38.982 1.00 87.75 87 LEU A O 1
ATOM 642 N N . LEU A 1 88 ? 18.454 7.242 -37.551 1.00 88.75 88 LEU A N 1
ATOM 643 C CA . LEU A 1 88 ? 17.575 7.817 -38.572 1.00 88.75 88 LEU A CA 1
ATOM 644 C C . LEU A 1 88 ? 18.193 9.069 -39.200 1.00 88.75 88 LEU A C 1
ATOM 646 O O . LEU A 1 88 ? 18.227 9.181 -40.422 1.00 88.75 88 LEU A O 1
ATOM 650 N N . GLY A 1 89 ? 18.729 9.979 -38.383 1.00 89.56 89 GLY A N 1
ATOM 651 C CA . GLY A 1 89 ? 19.442 11.160 -38.868 1.00 89.56 89 GLY A CA 1
ATOM 652 C C . GLY A 1 89 ? 20.634 10.787 -39.749 1.00 89.56 89 GLY A C 1
ATOM 653 O O . GLY A 1 89 ? 20.797 11.339 -40.833 1.00 89.56 89 GLY A O 1
ATOM 654 N N . ALA A 1 90 ? 21.416 9.786 -39.341 1.00 86.62 90 ALA A N 1
ATOM 655 C CA . ALA A 1 90 ? 22.535 9.276 -40.126 1.00 86.62 90 ALA A CA 1
ATOM 656 C C . ALA A 1 90 ? 22.094 8.702 -41.483 1.00 86.62 90 ALA A C 1
ATOM 658 O O . ALA A 1 90 ? 22.700 9.008 -42.511 1.00 86.62 90 ALA A O 1
ATOM 659 N N . GLN A 1 91 ? 21.009 7.925 -41.493 1.00 85.62 91 GLN A N 1
ATOM 660 C CA . GLN A 1 91 ? 20.429 7.368 -42.713 1.00 85.62 91 GLN A CA 1
ATOM 661 C C . GLN A 1 91 ? 19.938 8.467 -43.670 1.00 85.62 91 GLN A C 1
ATOM 663 O O . GLN A 1 91 ? 20.158 8.361 -44.876 1.00 85.62 91 GLN A O 1
ATOM 668 N N . LEU A 1 92 ? 19.315 9.532 -43.149 1.00 88.62 92 LEU A N 1
ATOM 669 C CA . LEU A 1 92 ? 18.867 10.687 -43.941 1.00 88.62 92 LEU A CA 1
ATOM 670 C C . LEU A 1 92 ? 20.034 11.480 -44.542 1.00 88.62 92 LEU A C 1
ATOM 672 O O . LEU A 1 92 ? 19.919 11.989 -45.652 1.00 88.62 92 LEU A O 1
ATOM 676 N N . LEU A 1 93 ? 21.172 11.531 -43.847 1.00 87.06 93 LEU A N 1
ATOM 677 C CA . LEU A 1 93 ? 22.416 12.122 -44.349 1.00 87.06 93 LEU A CA 1
ATOM 678 C C . LEU A 1 93 ? 23.132 11.237 -45.389 1.00 87.06 93 LEU A C 1
ATOM 680 O O . LEU A 1 93 ? 24.209 11.590 -45.859 1.00 87.06 93 LEU A O 1
ATOM 684 N N . GLY A 1 94 ? 22.560 10.084 -45.754 1.00 81.88 94 GLY A N 1
ATOM 685 C CA . GLY A 1 94 ? 23.110 9.180 -46.766 1.00 81.88 94 GLY A CA 1
ATOM 686 C C . GLY A 1 94 ? 24.156 8.196 -46.237 1.00 81.88 94 GLY A C 1
ATOM 687 O O . GLY A 1 94 ? 24.643 7.360 -47.003 1.00 81.88 94 GLY A O 1
ATOM 688 N N . MET A 1 95 ? 24.461 8.218 -44.935 1.00 75.12 95 MET A N 1
ATOM 689 C CA . MET A 1 95 ? 25.244 7.163 -44.296 1.00 75.12 95 MET A CA 1
ATOM 690 C C . MET A 1 95 ? 24.347 5.927 -44.258 1.00 75.12 95 MET A C 1
ATOM 692 O O . MET A 1 95 ? 23.416 5.859 -43.465 1.00 75.12 95 MET A O 1
ATOM 696 N N . ARG A 1 96 ? 24.550 4.965 -45.164 1.00 78.12 96 ARG A N 1
ATOM 697 C CA . ARG A 1 96 ? 23.720 3.751 -45.304 1.00 78.12 96 ARG A CA 1
ATOM 698 C C . ARG A 1 96 ? 23.920 2.772 -44.129 1.00 78.12 96 ARG A C 1
ATOM 700 O O . ARG A 1 96 ? 24.210 1.596 -44.344 1.00 78.12 96 ARG A O 1
ATOM 707 N N . VAL A 1 97 ? 23.785 3.242 -42.887 1.00 73.06 97 VAL A N 1
ATOM 708 C CA . VAL A 1 97 ? 24.076 2.515 -41.640 1.00 73.06 97 VAL A CA 1
ATOM 709 C C . VAL A 1 97 ? 23.250 1.233 -41.549 1.00 73.06 97 VAL A C 1
ATOM 711 O O . VAL A 1 97 ? 23.772 0.186 -41.172 1.00 73.06 97 VAL A O 1
ATOM 714 N N . LEU A 1 98 ? 21.982 1.290 -41.969 1.00 71.25 98 LEU A N 1
ATOM 715 C CA . LEU A 1 98 ? 21.065 0.147 -41.934 1.00 71.25 98 LEU A CA 1
ATOM 716 C C . LEU A 1 98 ? 21.343 -0.902 -43.018 1.00 71.25 98 LEU A C 1
ATOM 718 O O . LEU A 1 98 ? 20.956 -2.053 -42.856 1.00 71.25 98 LEU A O 1
ATOM 722 N N . ASN A 1 99 ? 22.029 -0.533 -44.102 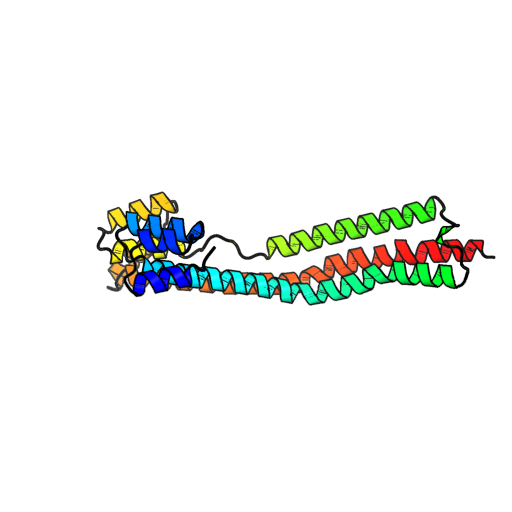1.00 69.06 99 ASN A N 1
ATOM 723 C CA . ASN A 1 99 ? 22.401 -1.479 -45.161 1.00 69.06 99 ASN A CA 1
ATOM 724 C C . ASN A 1 99 ? 23.806 -2.058 -44.938 1.00 69.06 99 ASN A C 1
ATOM 726 O O . ASN A 1 99 ? 24.168 -3.059 -45.547 1.00 69.06 99 ASN A O 1
ATOM 730 N N . ALA A 1 100 ? 24.599 -1.444 -44.057 1.00 67.00 100 ALA A N 1
ATOM 731 C CA . ALA A 1 100 ? 25.960 -1.848 -43.727 1.00 67.00 100 ALA A CA 1
ATOM 732 C C . ALA A 1 100 ? 26.026 -2.798 -42.511 1.00 67.00 100 ALA A C 1
ATOM 734 O O . ALA A 1 100 ? 27.043 -2.835 -41.814 1.00 67.00 100 ALA A O 1
ATOM 735 N N . VAL A 1 101 ? 24.971 -3.570 -42.229 1.00 73.31 101 VAL A N 1
ATOM 736 C CA . VAL A 1 101 ? 24.936 -4.460 -41.058 1.00 73.31 101 VAL A CA 1
ATOM 737 C C . VAL A 1 101 ? 25.964 -5.578 -41.225 1.00 73.31 101 VAL A C 1
ATOM 739 O O . VAL A 1 101 ? 25.914 -6.358 -42.170 1.00 73.31 101 VAL A O 1
ATOM 742 N N . ASN A 1 102 ? 26.916 -5.647 -40.297 1.00 82.38 102 ASN A N 1
ATOM 743 C CA . ASN A 1 102 ? 27.892 -6.730 -40.190 1.00 82.38 102 ASN A CA 1
ATOM 744 C C . ASN A 1 102 ? 27.707 -7.488 -38.873 1.00 82.38 102 ASN A C 1
ATOM 746 O O . ASN A 1 102 ? 27.079 -6.968 -37.952 1.00 82.38 102 ASN A O 1
ATOM 750 N N . ILE A 1 103 ? 28.324 -8.665 -38.747 1.00 85.75 103 ILE A N 1
ATOM 751 C CA . ILE A 1 103 ? 28.300 -9.492 -37.533 1.00 85.75 103 ILE A CA 1
ATOM 752 C C . ILE A 1 103 ? 28.710 -8.697 -36.279 1.00 85.75 103 ILE A C 1
ATOM 754 O O . ILE A 1 103 ? 28.065 -8.810 -35.241 1.00 85.75 103 ILE A O 1
ATOM 758 N N . PHE A 1 104 ? 29.711 -7.813 -36.394 1.00 85.50 104 PHE A N 1
ATOM 759 C CA . PHE A 1 104 ? 30.172 -6.944 -35.303 1.00 85.50 104 PHE A CA 1
ATOM 760 C C . PHE A 1 104 ? 29.123 -5.899 -34.897 1.00 85.50 104 PHE A C 1
ATOM 762 O O . PHE A 1 104 ? 28.836 -5.722 -33.715 1.00 85.50 104 PHE A O 1
ATOM 769 N N . THR A 1 105 ? 28.511 -5.231 -35.878 1.00 85.75 105 THR A N 1
ATOM 770 C CA . THR A 1 105 ? 27.454 -4.233 -35.666 1.00 85.75 105 THR A CA 1
ATOM 771 C C . THR A 1 105 ? 26.209 -4.876 -35.060 1.00 85.75 105 THR A C 1
ATOM 773 O O . THR A 1 105 ? 25.640 -4.354 -34.105 1.00 85.75 105 THR A O 1
ATOM 776 N N . PHE A 1 106 ? 25.824 -6.044 -35.576 1.00 88.56 106 PHE A N 1
ATOM 777 C CA . PHE A 1 106 ? 24.708 -6.829 -35.068 1.00 88.56 106 PHE A CA 1
ATOM 778 C C . PHE A 1 106 ? 24.956 -7.291 -33.627 1.00 88.56 106 PHE A C 1
ATOM 780 O O . PHE A 1 106 ? 24.090 -7.110 -32.773 1.00 88.56 106 PHE A O 1
ATOM 787 N N . GLY A 1 107 ? 26.152 -7.812 -33.330 1.00 91.62 107 GLY A N 1
ATOM 788 C CA . GLY A 1 107 ? 26.539 -8.223 -31.979 1.00 91.62 107 GLY A CA 1
ATOM 789 C C . GLY A 1 107 ? 26.505 -7.068 -30.975 1.00 91.62 107 GLY A C 1
ATOM 790 O O . GLY A 1 107 ? 25.973 -7.228 -29.878 1.00 91.62 107 GLY A O 1
ATOM 791 N N . SER A 1 108 ? 26.987 -5.886 -31.371 1.00 91.69 108 SER A N 1
ATOM 792 C CA . SER A 1 108 ? 26.921 -4.669 -30.552 1.00 91.69 108 SER A CA 1
ATOM 793 C C . SER A 1 108 ? 25.475 -4.261 -30.247 1.00 91.69 108 SER A C 1
ATOM 795 O O . SER A 1 108 ? 25.120 -4.066 -29.085 1.00 91.69 108 SER A O 1
ATOM 797 N N . ILE A 1 109 ? 24.609 -4.202 -31.266 1.00 90.06 109 ILE A N 1
ATOM 798 C CA . ILE A 1 109 ? 23.188 -3.861 -31.092 1.00 90.06 109 ILE A CA 1
ATOM 799 C C . ILE A 1 109 ? 22.495 -4.883 -30.186 1.00 90.06 109 ILE A C 1
ATOM 801 O O . ILE A 1 109 ? 21.795 -4.491 -29.252 1.00 90.06 109 ILE A O 1
ATOM 805 N N . LEU A 1 110 ? 22.712 -6.181 -30.417 1.00 92.88 110 LEU A N 1
ATOM 806 C CA . LEU A 1 110 ? 22.126 -7.247 -29.605 1.00 92.88 110 LEU A CA 1
ATOM 807 C C . LEU A 1 110 ? 22.551 -7.124 -28.137 1.00 92.88 110 LEU A C 1
ATOM 809 O O . LEU A 1 110 ? 21.710 -7.197 -27.241 1.00 92.88 110 LEU A O 1
ATOM 813 N N . PHE A 1 111 ? 23.837 -6.878 -27.885 1.00 93.25 111 PHE A N 1
ATOM 814 C CA . PHE A 1 111 ? 24.353 -6.685 -26.533 1.00 93.25 111 PHE A CA 1
ATOM 815 C C . PHE A 1 111 ? 23.773 -5.426 -25.869 1.00 93.25 111 PHE A C 1
ATOM 817 O O . PHE A 1 111 ? 23.359 -5.473 -24.710 1.00 93.25 111 PHE A O 1
ATOM 824 N N . GLY A 1 112 ? 23.639 -4.326 -26.616 1.00 91.56 112 GLY A N 1
ATOM 825 C CA . GLY A 1 112 ? 22.958 -3.119 -26.147 1.00 91.56 112 GLY A CA 1
ATOM 826 C C . GLY A 1 112 ? 21.487 -3.368 -25.788 1.00 91.56 112 GLY A C 1
ATOM 827 O O . GLY A 1 112 ? 21.019 -2.915 -24.744 1.00 91.56 112 GLY A O 1
ATOM 828 N N . VAL A 1 113 ? 20.759 -4.148 -26.593 1.00 91.19 113 VAL A N 1
ATOM 829 C CA . VAL A 1 113 ? 19.371 -4.545 -26.297 1.00 91.19 113 VAL A CA 1
ATOM 830 C C . VAL A 1 113 ? 19.297 -5.406 -25.033 1.00 91.19 113 VAL A C 1
ATOM 832 O O . VAL A 1 113 ? 18.438 -5.163 -24.182 1.00 91.19 113 VAL A O 1
ATOM 835 N N . LEU A 1 114 ? 20.207 -6.368 -24.859 1.00 93.69 114 LEU A N 1
ATOM 836 C CA . LEU A 1 114 ? 20.278 -7.194 -23.649 1.00 93.69 114 LEU A CA 1
ATOM 837 C C . LEU A 1 114 ? 20.556 -6.354 -22.394 1.00 93.69 114 LEU A C 1
ATOM 839 O O . LEU A 1 114 ? 19.900 -6.557 -21.370 1.00 93.69 114 LEU A O 1
ATOM 843 N N . LEU A 1 115 ? 21.453 -5.366 -22.481 1.00 92.12 115 LEU A N 1
ATOM 844 C CA . LEU A 1 115 ? 21.698 -4.395 -21.409 1.00 92.12 115 LEU A CA 1
ATOM 845 C C . LEU A 1 115 ? 20.426 -3.621 -21.045 1.00 92.12 115 LEU A C 1
ATOM 847 O O . LEU A 1 115 ? 20.086 -3.529 -19.864 1.00 92.12 115 LEU A O 1
ATOM 851 N N . LEU A 1 116 ? 19.670 -3.130 -22.033 1.00 89.69 116 LEU A N 1
ATOM 852 C CA . LEU A 1 116 ? 18.401 -2.434 -21.786 1.00 89.69 116 LEU A CA 1
ATOM 853 C C . LEU A 1 116 ? 17.359 -3.339 -21.119 1.00 89.69 116 LEU A C 1
ATOM 855 O O . LEU A 1 116 ? 16.649 -2.892 -20.215 1.00 89.69 116 LEU A O 1
ATOM 859 N N . LEU A 1 117 ? 17.259 -4.606 -21.529 1.00 90.81 117 LEU A N 1
ATOM 860 C CA . LEU A 1 117 ? 16.361 -5.579 -20.899 1.00 90.81 117 LEU A CA 1
ATOM 861 C C . LEU A 1 117 ? 16.771 -5.863 -19.446 1.00 90.81 117 LEU A C 1
ATOM 863 O O . LEU A 1 117 ? 15.913 -5.877 -18.558 1.00 90.81 117 LEU A O 1
ATOM 867 N N . GLY A 1 118 ? 18.073 -6.012 -19.188 1.00 92.50 118 GLY A N 1
ATOM 868 C CA . GLY A 1 118 ? 18.628 -6.147 -17.841 1.00 92.50 118 GLY A CA 1
ATOM 869 C C . GLY A 1 118 ? 18.312 -4.934 -16.963 1.00 92.50 118 GLY A C 1
ATOM 870 O O . GLY A 1 118 ? 17.776 -5.089 -15.864 1.00 92.50 118 GLY A O 1
ATOM 871 N N . GLY A 1 119 ? 18.537 -3.726 -17.487 1.00 89.94 119 GLY A N 1
ATOM 872 C CA . GLY A 1 119 ? 18.198 -2.467 -16.823 1.00 89.94 119 GLY A CA 1
ATOM 873 C C . GLY A 1 119 ? 16.705 -2.354 -16.508 1.00 89.94 119 GLY A C 1
ATOM 874 O O . GLY A 1 119 ? 16.335 -2.029 -15.382 1.00 89.94 119 GLY A O 1
ATOM 875 N N . ARG A 1 120 ? 15.821 -2.717 -17.450 1.00 87.88 120 ARG A N 1
ATOM 876 C CA . ARG A 1 120 ? 14.362 -2.739 -17.228 1.00 87.88 120 ARG A CA 1
ATOM 877 C C . ARG A 1 120 ? 13.957 -3.697 -16.113 1.00 87.88 120 ARG A C 1
ATOM 879 O O . ARG A 1 120 ? 13.100 -3.357 -15.293 1.00 87.88 120 ARG A O 1
ATOM 886 N N . ARG A 1 121 ? 14.560 -4.886 -16.065 1.00 91.81 121 ARG A N 1
ATOM 887 C CA . ARG A 1 121 ? 14.272 -5.884 -15.028 1.00 91.81 121 ARG A CA 1
ATOM 888 C C . ARG A 1 121 ? 14.782 -5.430 -13.661 1.00 91.81 121 ARG A C 1
ATOM 890 O O . ARG A 1 121 ? 14.072 -5.598 -12.673 1.00 91.81 121 ARG A O 1
ATOM 897 N N . TRP A 1 122 ? 15.954 -4.801 -13.607 1.00 92.00 122 TRP A N 1
ATOM 898 C CA . TRP A 1 122 ? 16.486 -4.210 -12.379 1.00 92.00 122 TRP A CA 1
ATOM 899 C C . TRP A 1 122 ? 15.593 -3.071 -11.865 1.00 92.00 122 TRP A C 1
ATOM 901 O O . TRP A 1 122 ? 15.166 -3.112 -10.712 1.00 92.00 122 TRP A O 1
ATOM 911 N N . SER A 1 123 ? 15.207 -2.127 -12.729 1.00 89.44 123 SER A N 1
ATOM 912 C CA . SER A 1 123 ? 14.281 -1.045 -12.372 1.00 89.44 123 SER A CA 1
ATOM 913 C C . SER A 1 123 ? 12.927 -1.568 -11.887 1.00 89.44 123 SER A C 1
ATOM 915 O O . SER A 1 123 ? 12.377 -1.041 -10.923 1.00 89.44 123 SER A O 1
ATOM 917 N N . SER A 1 124 ? 12.397 -2.625 -12.511 1.00 88.62 124 SER A N 1
ATOM 918 C CA . SER A 1 124 ? 11.129 -3.237 -12.084 1.00 88.62 124 SER A CA 1
ATOM 919 C C . SER A 1 124 ? 11.237 -3.830 -10.681 1.00 88.62 124 SER A C 1
ATOM 921 O O . SER A 1 124 ? 10.351 -3.601 -9.867 1.00 88.62 124 SER A O 1
ATOM 923 N N . ARG A 1 125 ? 12.356 -4.490 -10.354 1.00 91.50 125 ARG A N 1
ATOM 924 C CA . ARG A 1 125 ? 12.589 -5.021 -9.003 1.00 91.50 125 ARG A CA 1
ATOM 925 C C . ARG A 1 125 ? 12.718 -3.943 -7.933 1.00 91.50 125 ARG A C 1
ATOM 927 O O . ARG A 1 125 ? 12.217 -4.139 -6.831 1.00 91.50 125 ARG A O 1
ATOM 934 N N . ILE A 1 126 ? 13.367 -2.815 -8.237 1.00 88.44 126 ILE A N 1
ATOM 935 C CA . ILE A 1 126 ? 13.455 -1.681 -7.298 1.00 88.44 126 ILE A CA 1
ATOM 936 C C . ILE A 1 126 ? 12.050 -1.165 -6.973 1.00 88.44 126 ILE A C 1
ATOM 938 O O . ILE A 1 126 ? 11.725 -0.952 -5.809 1.00 88.44 126 ILE A O 1
ATOM 942 N N . LEU A 1 127 ? 11.206 -1.010 -7.996 1.00 88.25 127 LEU A N 1
ATOM 943 C CA . LEU A 1 127 ? 9.842 -0.515 -7.827 1.00 88.25 127 LEU A CA 1
ATOM 944 C C . LEU A 1 127 ? 8.937 -1.531 -7.130 1.00 88.25 127 LEU A C 1
ATOM 946 O O . LEU A 1 127 ? 8.158 -1.146 -6.269 1.00 88.25 127 LEU A O 1
ATOM 950 N N . GLU A 1 128 ? 9.048 -2.819 -7.457 1.00 88.62 128 GLU A N 1
ATOM 951 C CA . GLU A 1 128 ? 8.317 -3.886 -6.763 1.00 88.62 128 GLU A CA 1
ATOM 952 C C . GLU A 1 128 ? 8.677 -3.952 -5.277 1.00 88.62 128 GLU A C 1
ATOM 954 O O . GLU A 1 128 ? 7.782 -4.089 -4.450 1.00 88.62 128 GLU A O 1
ATOM 959 N N . GLY A 1 129 ? 9.956 -3.781 -4.928 1.00 87.00 129 GLY A N 1
ATOM 960 C CA . GLY A 1 129 ? 10.403 -3.731 -3.534 1.00 87.00 129 GLY A CA 1
ATOM 961 C C . GLY A 1 129 ? 9.953 -2.479 -2.770 1.00 87.00 129 GLY A C 1
ATOM 962 O O . GLY A 1 129 ? 9.920 -2.501 -1.541 1.00 87.00 129 GLY A O 1
ATOM 963 N N . ALA A 1 130 ? 9.601 -1.404 -3.480 1.00 87.06 130 ALA A N 1
ATOM 964 C CA . ALA A 1 130 ? 9.135 -0.143 -2.903 1.00 87.06 130 ALA A CA 1
ATOM 965 C C . ALA A 1 130 ? 7.606 -0.036 -2.809 1.00 87.06 130 ALA A C 1
ATOM 967 O O . ALA A 1 130 ? 7.098 0.900 -2.194 1.00 87.06 130 ALA A O 1
ATOM 968 N N . LYS A 1 131 ? 6.861 -0.975 -3.409 1.00 86.81 131 LYS A N 1
ATOM 969 C CA . LYS A 1 131 ? 5.399 -0.988 -3.316 1.00 86.81 131 LYS A CA 1
ATOM 970 C C . LYS A 1 131 ? 4.962 -1.182 -1.857 1.00 86.81 131 LYS A C 1
ATOM 972 O O . LYS A 1 131 ? 5.467 -2.095 -1.195 1.00 86.81 131 LYS A O 1
ATOM 977 N N . PRO A 1 132 ? 3.998 -0.384 -1.363 1.00 80.19 132 PRO A N 1
ATOM 978 C CA . PRO A 1 132 ? 3.427 -0.591 -0.040 1.00 80.19 132 PRO A CA 1
ATOM 979 C C . PRO A 1 132 ? 2.834 -2.000 0.077 1.00 80.19 132 PRO A C 1
ATOM 981 O O . PRO A 1 132 ? 2.132 -2.467 -0.826 1.00 80.19 132 PRO A O 1
ATOM 984 N N . LYS A 1 133 ? 3.115 -2.690 1.188 1.00 78.62 133 LYS A N 1
ATOM 985 C CA . LYS A 1 133 ? 2.506 -3.997 1.482 1.00 78.62 133 LYS A CA 1
ATOM 986 C C . LYS A 1 133 ? 0.984 -3.854 1.603 1.00 78.62 133 LYS A C 1
ATOM 988 O O . LYS A 1 133 ? 0.493 -2.846 2.095 1.00 78.62 133 LYS A O 1
ATOM 993 N N . THR A 1 134 ? 0.245 -4.874 1.174 1.00 70.81 134 THR A N 1
ATOM 994 C CA . THR A 1 134 ? -1.229 -4.887 1.214 1.00 70.81 134 THR A CA 1
ATOM 995 C C . THR A 1 134 ? -1.809 -5.275 2.575 1.00 70.81 134 THR A C 1
ATOM 997 O O . THR A 1 134 ? -3.003 -5.105 2.794 1.00 70.81 134 THR A O 1
ATOM 1000 N N . LEU A 1 135 ? -0.985 -5.811 3.479 1.00 79.06 135 LEU A N 1
ATOM 1001 C CA . LEU A 1 135 ? -1.412 -6.223 4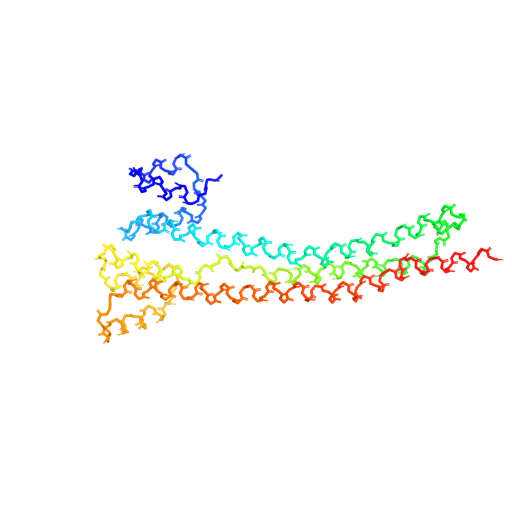.811 1.00 79.06 135 LEU A CA 1
ATOM 1002 C C . LEU A 1 135 ? -1.303 -5.045 5.784 1.00 79.06 135 LEU A C 1
ATOM 1004 O O . LEU A 1 135 ? -0.211 -4.509 5.977 1.00 79.06 135 LEU A O 1
ATOM 1008 N N . ASP A 1 136 ? -2.424 -4.670 6.395 1.00 86.62 136 ASP A N 1
ATOM 1009 C CA . ASP A 1 136 ? -2.484 -3.619 7.410 1.00 86.62 136 ASP A CA 1
ATOM 1010 C C . ASP A 1 136 ? -1.868 -4.106 8.736 1.00 86.62 136 ASP A C 1
ATOM 1012 O O . ASP A 1 136 ? -2.382 -5.067 9.316 1.00 86.62 136 ASP A O 1
ATOM 1016 N N . PRO A 1 137 ? -0.795 -3.465 9.239 1.00 88.94 137 PRO A N 1
ATOM 1017 C CA . PRO A 1 137 ? -0.153 -3.874 10.487 1.00 88.94 137 PRO A CA 1
ATOM 1018 C C . PRO A 1 137 ? -1.080 -3.727 11.704 1.00 88.94 137 PRO A C 1
ATOM 1020 O O . PRO A 1 137 ? -1.019 -4.546 12.613 1.00 88.94 137 PRO A O 1
ATOM 1023 N N . GLY A 1 138 ? -1.991 -2.747 11.698 1.00 91.88 138 GLY A N 1
ATOM 1024 C CA . GLY A 1 138 ? -2.893 -2.479 12.822 1.00 91.88 138 GLY A CA 1
ATOM 1025 C C . GLY A 1 138 ? -4.168 -3.330 12.841 1.00 91.88 138 GLY A C 1
ATOM 1026 O O . GLY A 1 138 ? -4.966 -3.205 13.770 1.00 91.88 138 GLY A O 1
ATOM 1027 N N . ALA A 1 139 ? -4.393 -4.188 11.839 1.00 90.38 139 ALA A N 1
ATOM 1028 C CA . ALA A 1 139 ? -5.674 -4.874 11.650 1.00 90.38 139 ALA A CA 1
ATOM 1029 C C . ALA A 1 139 ? -6.061 -5.795 12.819 1.00 90.38 139 ALA A C 1
ATOM 1031 O O . ALA A 1 139 ? -7.219 -5.807 13.235 1.00 90.38 139 ALA A O 1
ATOM 1032 N N . ALA A 1 140 ? -5.099 -6.536 13.376 1.00 93.06 140 ALA A N 1
ATOM 1033 C CA . ALA A 1 140 ? -5.353 -7.439 14.497 1.00 93.06 140 ALA A CA 1
ATOM 1034 C C . ALA A 1 140 ? -5.750 -6.677 15.775 1.00 93.06 140 ALA A C 1
ATOM 1036 O O . ALA A 1 140 ? -6.649 -7.093 16.504 1.00 93.06 140 ALA A O 1
ATOM 1037 N N . LEU A 1 141 ? -5.116 -5.526 16.018 1.00 94.00 141 LEU A N 1
ATOM 1038 C CA . LEU A 1 141 ? -5.411 -4.659 17.158 1.00 94.00 141 LEU A CA 1
ATOM 1039 C C . LEU A 1 141 ? -6.769 -3.963 17.017 1.00 94.00 141 LEU A C 1
ATOM 1041 O O . LEU A 1 141 ? -7.500 -3.843 17.999 1.00 94.00 141 LEU A O 1
ATOM 1045 N N . ASP A 1 142 ? -7.144 -3.567 15.800 1.00 92.44 142 ASP A N 1
ATOM 1046 C CA . ASP A 1 142 ? -8.479 -3.036 15.521 1.00 92.44 142 ASP A CA 1
ATOM 1047 C C . ASP A 1 142 ? -9.567 -4.102 15.686 1.00 92.44 142 ASP A C 1
ATOM 1049 O O . ASP A 1 142 ? -10.609 -3.812 16.273 1.00 92.44 142 ASP A O 1
ATOM 1053 N N . ALA A 1 143 ? -9.318 -5.340 15.246 1.00 91.38 143 ALA A N 1
ATOM 1054 C CA . ALA A 1 143 ? -10.227 -6.460 15.477 1.00 91.38 143 ALA A CA 1
ATOM 1055 C C . ALA A 1 143 ? -10.405 -6.742 16.977 1.00 91.38 143 ALA A C 1
ATOM 1057 O O . ALA A 1 143 ? -11.531 -6.901 17.449 1.00 91.38 143 ALA A O 1
ATOM 1058 N N . PHE A 1 144 ? -9.311 -6.720 17.744 1.00 94.75 144 PHE A N 1
ATOM 1059 C CA . PHE A 1 144 ? -9.359 -6.853 19.199 1.00 94.75 144 PHE A CA 1
ATOM 1060 C C . PHE A 1 144 ? -10.160 -5.718 19.852 1.00 94.75 144 PHE A C 1
ATOM 1062 O O . PHE A 1 144 ? -11.052 -5.964 20.664 1.00 94.75 144 PHE A O 1
ATOM 1069 N N . ALA A 1 145 ? -9.900 -4.466 19.470 1.00 93.44 145 ALA A N 1
ATOM 1070 C CA . ALA A 1 145 ? -10.641 -3.319 19.982 1.00 93.44 145 ALA A CA 1
ATOM 1071 C C . ALA A 1 145 ? -12.134 -3.382 19.624 1.00 93.44 145 ALA A C 1
ATOM 1073 O O . ALA A 1 145 ? -12.976 -3.028 20.450 1.00 93.44 145 ALA A O 1
ATOM 1074 N N . ALA A 1 146 ? -12.465 -3.841 18.414 1.00 90.88 146 ALA A N 1
ATOM 1075 C CA . ALA A 1 146 ? -13.835 -4.038 17.961 1.00 90.88 146 ALA A CA 1
ATOM 1076 C C . ALA A 1 146 ? -14.557 -5.115 18.783 1.00 90.88 146 ALA A C 1
ATOM 1078 O O . ALA A 1 146 ? -15.681 -4.878 19.221 1.00 90.88 146 ALA A O 1
ATOM 1079 N N . ALA A 1 147 ? -13.900 -6.247 19.058 1.00 92.25 147 ALA A N 1
ATOM 1080 C CA . ALA A 1 147 ? -14.427 -7.307 19.916 1.00 92.25 147 ALA A CA 1
ATOM 1081 C C . ALA A 1 147 ? -14.693 -6.805 21.346 1.00 92.25 147 ALA A C 1
ATOM 1083 O O . ALA A 1 147 ? -15.775 -7.008 21.896 1.00 92.25 147 ALA A O 1
ATOM 1084 N N . MET A 1 148 ? -13.739 -6.076 21.931 1.00 93.50 148 MET A N 1
ATOM 1085 C CA . MET A 1 148 ? -13.893 -5.497 23.269 1.00 93.50 148 MET A CA 1
ATOM 1086 C C . MET A 1 148 ? -15.025 -4.460 23.328 1.00 93.50 148 MET A C 1
ATOM 1088 O O . MET A 1 148 ? -15.791 -4.443 24.288 1.00 93.50 148 MET A O 1
ATOM 1092 N N . ASN A 1 149 ? -15.176 -3.618 22.299 1.00 91.00 149 ASN A N 1
ATOM 1093 C CA . ASN A 1 149 ? -16.264 -2.634 22.223 1.00 91.00 149 ASN A CA 1
ATOM 1094 C C . ASN A 1 149 ? -17.639 -3.273 21.974 1.00 91.00 149 ASN A C 1
ATOM 1096 O O . ASN A 1 149 ? -18.650 -2.696 22.364 1.00 91.00 149 ASN A O 1
ATOM 1100 N N . ALA A 1 150 ? -17.682 -4.458 21.364 1.00 89.12 150 ALA A N 1
ATOM 1101 C CA . ALA A 1 150 ? -18.888 -5.276 21.255 1.00 89.12 150 ALA A CA 1
ATOM 1102 C C . ALA A 1 150 ? -19.259 -5.981 22.576 1.00 89.12 150 ALA A C 1
ATOM 1104 O O . ALA A 1 150 ? -20.302 -6.624 22.660 1.00 89.12 150 ALA A O 1
ATOM 1105 N N . GLY A 1 151 ? -18.430 -5.849 23.618 1.00 90.12 151 GLY A N 1
ATOM 1106 C CA . GLY A 1 151 ? -18.681 -6.420 24.940 1.00 90.12 151 GLY A CA 1
ATOM 1107 C C . GLY A 1 151 ? -18.265 -7.883 25.079 1.00 90.12 151 GLY A C 1
ATOM 1108 O O . GLY A 1 151 ? -18.691 -8.541 26.029 1.00 90.12 151 GLY A O 1
ATOM 1109 N N . LEU A 1 152 ? -17.441 -8.414 24.166 1.00 92.25 152 LEU A N 1
ATOM 1110 C CA . LEU A 1 152 ? -16.942 -9.782 24.293 1.00 92.25 152 LEU A CA 1
ATOM 1111 C C . LEU A 1 152 ? -16.049 -9.918 25.538 1.00 92.25 152 LEU A C 1
ATOM 1113 O O . LEU A 1 152 ? -15.263 -9.014 25.842 1.00 92.25 152 LEU A O 1
ATOM 1117 N N . PRO A 1 153 ? -16.090 -11.070 26.235 1.00 93.69 153 PRO A N 1
ATOM 1118 C CA . PRO A 1 153 ? -15.114 -11.370 27.269 1.00 93.69 153 PRO A CA 1
ATOM 1119 C C . PRO A 1 153 ? -13.698 -11.339 26.689 1.00 93.69 153 PRO A C 1
ATOM 1121 O O . PRO A 1 153 ? -13.445 -11.918 25.633 1.00 93.69 153 PRO A O 1
ATOM 1124 N N . GLN A 1 154 ? -12.752 -10.738 27.413 1.00 93.50 154 GLN A N 1
ATOM 1125 C CA . GLN A 1 154 ? -11.373 -10.547 26.948 1.00 93.50 154 GLN A CA 1
ATOM 1126 C C . GLN A 1 154 ? -10.720 -11.836 26.423 1.00 93.50 154 GLN A C 1
ATOM 1128 O O . GLN A 1 154 ? -10.072 -11.813 25.383 1.00 93.50 154 GLN A O 1
ATOM 1133 N N . ARG A 1 155 ? -10.921 -12.973 27.105 1.00 93.44 155 ARG A N 1
ATOM 1134 C CA . ARG A 1 155 ? -10.403 -14.281 26.665 1.00 93.44 155 ARG A CA 1
ATOM 1135 C C . ARG A 1 155 ? -10.924 -14.673 25.277 1.00 93.44 155 ARG A C 1
ATOM 1137 O O . ARG A 1 155 ? -10.140 -15.118 24.450 1.00 93.44 155 ARG A O 1
ATOM 1144 N N . VAL A 1 156 ? -12.220 -14.479 25.030 1.00 93.31 156 VAL A N 1
ATOM 1145 C CA . VAL A 1 156 ? -12.867 -14.796 23.746 1.00 93.31 156 VAL A CA 1
ATOM 1146 C C . VAL A 1 156 ? -12.377 -13.843 22.656 1.00 93.31 156 VAL A C 1
ATOM 1148 O O . VAL A 1 156 ? -12.088 -14.276 21.548 1.00 93.31 156 VAL A O 1
ATOM 1151 N N . ALA A 1 157 ? -12.214 -12.556 22.980 1.00 92.81 157 ALA A N 1
ATOM 1152 C CA . ALA A 1 157 ? -11.673 -11.571 22.047 1.00 92.81 157 ALA A CA 1
ATOM 1153 C C . ALA A 1 157 ? -10.238 -11.910 21.601 1.00 92.81 157 ALA A C 1
ATOM 1155 O O . ALA A 1 157 ? -9.923 -11.781 20.421 1.00 92.81 157 ALA A O 1
ATOM 1156 N N . VAL A 1 158 ? -9.377 -12.363 22.522 1.00 94.56 158 VAL A N 1
ATOM 1157 C CA . VAL A 1 158 ? -8.017 -12.823 22.187 1.00 94.56 158 VAL A CA 1
ATOM 1158 C C . VAL A 1 158 ? -8.069 -14.056 21.287 1.00 94.56 158 VAL A C 1
ATOM 1160 O O . VAL A 1 158 ? -7.432 -14.057 20.241 1.00 94.56 158 VAL A O 1
ATOM 1163 N N . GLU A 1 159 ? -8.855 -15.070 21.654 1.00 92.75 159 GLU A N 1
ATOM 1164 C CA . GLU A 1 159 ? -8.973 -16.323 20.896 1.00 92.75 159 GLU A CA 1
ATOM 1165 C C . GLU A 1 159 ? -9.469 -16.090 19.458 1.00 92.75 159 GLU A C 1
ATOM 1167 O O . GLU A 1 159 ? -8.895 -16.616 18.504 1.00 92.75 159 GLU A O 1
ATOM 1172 N N . GLU A 1 160 ? -10.478 -15.234 19.277 1.00 90.75 160 GLU A N 1
ATOM 1173 C CA . GLU A 1 160 ? -10.984 -14.865 17.952 1.00 90.75 160 GLU A CA 1
ATOM 1174 C C . GLU A 1 160 ? -9.926 -14.141 17.110 1.00 90.75 160 GLU A C 1
ATOM 1176 O O . GLU A 1 160 ? -9.711 -14.491 15.946 1.00 90.75 160 GLU A O 1
ATOM 1181 N N . VAL A 1 161 ? -9.213 -13.173 17.692 1.00 92.38 161 VAL A N 1
ATOM 1182 C CA . VAL A 1 161 ? -8.135 -12.450 16.998 1.00 92.38 161 VAL A CA 1
ATOM 1183 C C . VAL A 1 161 ? -6.997 -13.396 16.625 1.00 92.38 161 VAL A C 1
ATOM 1185 O O . VAL A 1 161 ? -6.508 -13.335 15.496 1.00 92.38 161 VAL A O 1
ATOM 1188 N N . GLU A 1 162 ? -6.608 -14.308 17.515 1.00 93.50 162 GLU A N 1
ATOM 1189 C CA . GLU A 1 162 ? -5.567 -15.292 17.219 1.00 93.50 162 GLU A CA 1
ATOM 1190 C C . GLU A 1 162 ? -5.990 -16.290 16.136 1.00 93.50 162 GLU A C 1
ATOM 1192 O O . GLU A 1 162 ? -5.174 -16.665 15.293 1.00 93.50 162 GLU A O 1
ATOM 1197 N N . SER A 1 163 ? -7.274 -16.658 16.082 1.00 91.06 163 SER A N 1
ATOM 1198 C CA . SER A 1 163 ? -7.809 -17.519 15.020 1.00 91.06 163 SER A CA 1
ATOM 1199 C C . SER A 1 163 ? -7.733 -16.874 13.629 1.00 91.06 163 SER A C 1
ATOM 1201 O O . SER A 1 163 ? -7.587 -17.566 12.621 1.00 91.06 163 SER A O 1
ATOM 1203 N N . LEU A 1 164 ? -7.823 -15.543 13.568 1.00 88.12 164 LEU A N 1
ATOM 1204 C CA . LEU A 1 164 ? -7.886 -14.770 12.327 1.00 88.12 164 LEU A CA 1
ATOM 1205 C C . LEU A 1 164 ? -6.519 -14.279 11.854 1.00 88.12 164 LEU A C 1
ATOM 1207 O O . LEU A 1 164 ? -6.250 -14.252 10.653 1.00 88.12 164 LEU A O 1
ATOM 1211 N N . PHE A 1 165 ? -5.675 -13.860 12.794 1.00 90.25 165 PHE A N 1
ATOM 1212 C CA . PHE A 1 165 ? -4.413 -13.176 12.523 1.00 90.25 165 PHE A CA 1
ATOM 1213 C C . PHE A 1 165 ? -3.186 -13.956 13.018 1.00 90.25 165 PHE A C 1
ATOM 1215 O O . PHE A 1 165 ? -2.066 -13.464 12.880 1.00 90.25 165 PHE A O 1
ATOM 1222 N N . GLY A 1 166 ? -3.370 -15.154 13.580 1.00 91.81 166 GLY A N 1
ATOM 1223 C CA . GLY A 1 166 ? -2.311 -15.911 14.249 1.00 91.81 166 GLY A CA 1
ATOM 1224 C C . GLY A 1 166 ? -1.968 -15.334 15.623 1.00 91.81 166 GLY A C 1
ATOM 1225 O O . GLY A 1 166 ? -2.596 -14.386 16.078 1.00 91.81 166 GLY A O 1
ATOM 1226 N N . SER A 1 167 ? -0.960 -15.893 16.295 1.00 91.56 167 SER A N 1
ATOM 1227 C CA . SER A 1 167 ? -0.583 -15.441 17.642 1.00 91.56 167 SER A CA 1
ATOM 1228 C C . SER A 1 167 ? -0.160 -13.966 17.660 1.00 91.56 167 SER A C 1
ATOM 1230 O O . SER A 1 167 ? 0.713 -13.553 16.893 1.00 91.56 167 SER A O 1
ATOM 1232 N N . GLN A 1 168 ? -0.775 -13.183 18.553 1.00 91.94 168 GLN A N 1
ATOM 1233 C CA . GLN A 1 168 ? -0.568 -11.735 18.674 1.00 91.94 168 GLN A CA 1
ATOM 1234 C C . GLN A 1 168 ? -0.046 -11.371 20.075 1.00 91.94 168 GLN A C 1
ATOM 1236 O O . GLN A 1 168 ? -0.819 -10.945 20.939 1.00 91.94 168 GLN A O 1
ATOM 1241 N N . PRO A 1 169 ? 1.276 -11.464 20.328 1.00 91.25 169 PRO A N 1
ATOM 1242 C CA . PRO A 1 169 ? 1.852 -11.178 21.648 1.00 91.25 169 PRO A CA 1
ATOM 1243 C C . PRO A 1 169 ? 1.622 -9.728 22.097 1.00 91.25 169 PRO A C 1
ATOM 1245 O O . PRO A 1 169 ? 1.670 -9.408 23.283 1.00 91.25 169 PRO A O 1
ATOM 1248 N N . GLU A 1 170 ? 1.364 -8.830 21.152 1.00 92.81 170 GLU A N 1
ATOM 1249 C CA . GLU A 1 170 ? 1.099 -7.425 21.421 1.00 92.81 170 GLU A CA 1
ATOM 1250 C C . GLU A 1 170 ? -0.244 -7.174 22.101 1.00 92.81 170 GLU A C 1
ATOM 1252 O O . GLU A 1 170 ? -0.320 -6.312 22.974 1.00 92.81 170 GLU A O 1
ATOM 1257 N N . VAL A 1 171 ? -1.268 -7.975 21.794 1.00 93.88 171 VAL A N 1
ATOM 1258 C CA . VAL A 1 171 ? -2.565 -7.908 22.483 1.00 93.88 171 VAL A CA 1
ATOM 1259 C C . VAL A 1 171 ? -2.379 -8.214 23.971 1.00 93.88 171 VAL A C 1
ATOM 1261 O O . VAL A 1 171 ? -2.866 -7.471 24.821 1.00 93.88 171 VAL A O 1
ATOM 1264 N N . ALA A 1 172 ? -1.592 -9.245 24.299 1.00 92.56 172 ALA A N 1
ATOM 1265 C CA . ALA A 1 172 ? -1.259 -9.583 25.682 1.00 92.56 172 ALA A CA 1
ATOM 1266 C C . ALA A 1 172 ? -0.482 -8.456 26.390 1.00 92.56 172 ALA A C 1
ATOM 1268 O O . ALA A 1 172 ? -0.781 -8.126 27.539 1.00 92.56 172 ALA A O 1
ATOM 1269 N N . ARG A 1 173 ? 0.473 -7.810 25.702 1.00 93.88 173 ARG A N 1
ATOM 1270 C CA . ARG A 1 173 ? 1.191 -6.643 26.250 1.00 93.88 173 ARG A CA 1
ATOM 1271 C C . ARG A 1 173 ? 0.248 -5.480 26.564 1.00 93.88 173 ARG A C 1
ATOM 1273 O O . ARG A 1 173 ? 0.379 -4.870 27.620 1.00 93.88 173 ARG A O 1
ATOM 1280 N N . LEU A 1 174 ? -0.703 -5.188 25.677 1.00 94.81 174 LEU A N 1
ATOM 1281 C CA . LEU A 1 174 ? -1.670 -4.103 25.867 1.00 94.81 174 LEU A CA 1
ATOM 1282 C C . LEU A 1 174 ? -2.660 -4.386 26.997 1.00 94.81 174 LEU A C 1
ATOM 1284 O O . LEU A 1 174 ? -3.029 -3.464 27.718 1.00 94.81 174 LEU A O 1
ATOM 1288 N N . ILE A 1 175 ? -3.062 -5.645 27.179 1.00 95.00 175 ILE A N 1
ATOM 1289 C CA . ILE A 1 175 ? -3.880 -6.073 28.321 1.00 95.00 175 ILE A CA 1
ATOM 1290 C C . ILE A 1 175 ? -3.152 -5.784 29.638 1.00 95.00 175 ILE A C 1
ATOM 1292 O O . ILE A 1 175 ? -3.733 -5.173 30.533 1.00 95.00 175 ILE A O 1
ATOM 1296 N N . ASN A 1 176 ? -1.876 -6.165 29.746 1.00 94.56 176 ASN A N 1
ATOM 1297 C CA . ASN A 1 176 ? -1.086 -5.903 30.952 1.00 94.56 176 ASN A CA 1
ATOM 1298 C C . ASN A 1 176 ? -0.910 -4.395 31.184 1.00 94.56 176 ASN A C 1
ATOM 1300 O O . ASN A 1 176 ? -1.165 -3.905 32.280 1.00 94.56 176 ASN A O 1
ATOM 1304 N N . ALA A 1 177 ? -0.588 -3.637 30.130 1.00 92.69 177 ALA A N 1
ATOM 1305 C CA . ALA A 1 177 ? -0.487 -2.181 30.209 1.00 92.69 177 ALA A CA 1
ATOM 1306 C C . ALA A 1 177 ? -1.817 -1.517 30.619 1.00 92.69 177 ALA A C 1
ATOM 1308 O O . ALA A 1 177 ? -1.823 -0.539 31.365 1.00 92.69 177 ALA A O 1
ATOM 1309 N N . SER A 1 178 ? -2.958 -2.042 30.162 1.00 95.06 178 SER A N 1
ATOM 1310 C CA . SER A 1 178 ? -4.293 -1.589 30.573 1.00 95.06 178 SER A CA 1
ATOM 1311 C C . SER A 1 178 ? -4.539 -1.838 32.060 1.00 95.06 178 SER A C 1
ATOM 1313 O O . SER A 1 178 ? -5.019 -0.938 32.747 1.00 95.06 178 SER A O 1
ATOM 1315 N N . ALA A 1 179 ? -4.153 -3.011 32.572 1.00 93.25 179 ALA A N 1
ATOM 1316 C CA . ALA A 1 179 ? -4.274 -3.345 33.990 1.00 93.25 179 ALA A CA 1
ATOM 1317 C C . ALA A 1 179 ? -3.411 -2.438 34.887 1.00 93.25 179 ALA A C 1
ATOM 1319 O O . ALA A 1 179 ? -3.842 -2.071 35.976 1.00 93.25 179 ALA A O 1
ATOM 1320 N N . GLU A 1 180 ? -2.227 -2.033 34.419 1.00 94.62 180 GLU A N 1
ATOM 1321 C CA . GLU A 1 180 ? -1.325 -1.129 35.148 1.00 94.62 180 GLU A CA 1
ATOM 1322 C C . GLU A 1 180 ? -1.776 0.340 35.107 1.00 94.62 180 GLU A C 1
ATOM 1324 O O . GLU A 1 180 ? -1.639 1.066 36.090 1.00 94.62 180 GLU A O 1
ATOM 1329 N N . THR A 1 181 ? -2.310 0.795 33.971 1.00 92.75 181 THR A N 1
ATOM 1330 C CA . THR A 1 181 ? -2.646 2.215 33.741 1.00 92.75 181 THR A CA 1
ATOM 1331 C C . THR A 1 181 ? -4.110 2.563 34.010 1.00 92.75 181 THR A C 1
ATOM 1333 O O . THR A 1 181 ? -4.457 3.742 34.077 1.00 92.75 181 THR A O 1
ATOM 1336 N N . GLY A 1 182 ? -4.991 1.563 34.119 1.00 91.94 182 GLY A N 1
ATOM 1337 C CA . GLY A 1 182 ? -6.442 1.740 34.248 1.00 91.94 182 GLY A CA 1
ATOM 1338 C C . GLY A 1 182 ? -7.139 2.248 32.977 1.00 91.94 182 GLY A C 1
ATOM 1339 O O . GLY A 1 182 ? -8.338 2.530 32.995 1.00 91.94 182 GLY A O 1
ATOM 1340 N N . LEU A 1 183 ? -6.417 2.385 31.861 1.00 92.81 183 LEU A N 1
ATOM 1341 C CA . LEU A 1 183 ? -6.976 2.830 30.585 1.00 92.81 183 LEU A CA 1
ATOM 1342 C C . LEU A 1 183 ? -7.786 1.713 29.923 1.00 92.81 183 LEU A C 1
ATOM 1344 O O . LEU A 1 183 ? -7.413 0.545 29.983 1.00 92.81 183 LEU A O 1
ATOM 1348 N N . ALA A 1 184 ? -8.856 2.070 29.210 1.00 93.38 184 ALA A N 1
ATOM 1349 C CA . ALA A 1 184 ? -9.646 1.104 28.449 1.00 93.38 184 ALA A CA 1
ATOM 1350 C C . ALA A 1 184 ? -8.784 0.394 27.387 1.00 93.38 184 ALA A C 1
ATOM 1352 O O . ALA A 1 184 ? -8.265 1.041 26.471 1.00 93.38 184 ALA A O 1
ATOM 1353 N N . VAL A 1 185 ? -8.679 -0.936 27.474 1.00 94.75 185 VAL A N 1
ATOM 1354 C CA . VAL A 1 185 ? -7.821 -1.743 26.588 1.00 94.75 185 VAL A CA 1
ATOM 1355 C C . VAL A 1 185 ? -8.169 -1.570 25.102 1.00 94.75 185 VAL A C 1
ATOM 1357 O O . VAL A 1 185 ? -7.276 -1.560 24.260 1.00 94.75 185 VAL A O 1
ATOM 1360 N N . SER A 1 186 ? -9.442 -1.331 24.764 1.00 93.06 186 SER A N 1
ATOM 1361 C CA . SER A 1 186 ? -9.866 -1.064 23.383 1.00 93.06 186 SER A CA 1
ATOM 1362 C C . SER A 1 186 ? -9.336 0.270 22.844 1.00 93.06 186 SER A C 1
ATOM 1364 O O . SER A 1 186 ? -8.987 0.361 21.668 1.00 93.06 186 SER A O 1
ATOM 1366 N N . LYS A 1 187 ? -9.210 1.301 23.693 1.00 93.19 187 LYS A N 1
ATOM 1367 C CA . LYS A 1 187 ? -8.595 2.585 23.315 1.00 93.19 187 LYS A CA 1
ATOM 1368 C C . LYS A 1 187 ? -7.086 2.448 23.144 1.00 93.19 187 LYS A C 1
ATOM 1370 O O . LYS A 1 187 ? -6.548 2.990 22.184 1.00 93.19 187 LYS A O 1
ATOM 1375 N N . LEU A 1 188 ? -6.427 1.703 24.034 1.00 94.81 188 LEU A N 1
ATOM 1376 C CA . LEU A 1 188 ? -4.998 1.404 23.917 1.00 94.81 188 LEU A CA 1
ATOM 1377 C C . LEU A 1 188 ? -4.692 0.622 22.635 1.00 94.81 188 LEU A C 1
ATOM 1379 O O . LEU A 1 188 ? -3.788 0.999 21.899 1.00 94.81 188 LEU A O 1
ATOM 1383 N N . ALA A 1 189 ? -5.489 -0.401 22.320 1.00 95.00 189 ALA A N 1
ATOM 1384 C CA . ALA A 1 189 ? -5.343 -1.171 21.089 1.00 95.00 189 ALA A CA 1
ATOM 1385 C C . ALA A 1 189 ? -5.537 -0.318 19.829 1.00 95.00 189 ALA A C 1
ATOM 1387 O O . ALA A 1 189 ? -4.730 -0.416 18.911 1.00 95.00 189 ALA A O 1
ATOM 1388 N N . ARG A 1 190 ? -6.535 0.578 19.801 1.00 93.38 190 ARG A N 1
ATOM 1389 C CA . ARG A 1 190 ? -6.716 1.522 18.681 1.00 93.38 190 ARG A CA 1
ATOM 1390 C C . ARG A 1 190 ? -5.550 2.497 18.541 1.00 93.38 190 ARG A C 1
ATOM 1392 O O . ARG A 1 190 ? -5.073 2.712 17.432 1.00 93.38 190 ARG A O 1
ATOM 1399 N N . ALA A 1 191 ? -5.081 3.065 19.651 1.00 94.38 191 ALA A N 1
ATOM 1400 C CA . ALA A 1 191 ? -3.941 3.979 19.642 1.00 94.38 191 ALA A CA 1
ATOM 1401 C C . ALA A 1 191 ? -2.665 3.282 19.148 1.00 94.38 191 ALA A C 1
ATOM 1403 O O . ALA A 1 191 ? -1.915 3.853 18.359 1.00 94.38 191 ALA A O 1
ATOM 1404 N N . GLU A 1 192 ? -2.443 2.034 19.562 1.00 95.19 192 GLU A N 1
ATOM 1405 C CA . GLU A 1 192 ? -1.314 1.235 19.098 1.00 95.19 192 GLU A CA 1
ATOM 1406 C C . GLU A 1 192 ? -1.455 0.848 17.619 1.00 95.19 192 GLU A C 1
ATOM 1408 O O . GLU A 1 192 ? -0.497 0.987 16.864 1.00 95.19 192 GLU A O 1
ATOM 1413 N N . ALA A 1 193 ? -2.652 0.468 17.159 1.00 94.25 193 ALA A N 1
ATOM 1414 C CA . ALA A 1 193 ? -2.922 0.223 15.741 1.00 94.25 193 ALA A CA 1
ATOM 1415 C C . ALA A 1 193 ? -2.585 1.453 14.882 1.00 94.25 193 ALA A C 1
ATOM 1417 O O . ALA A 1 193 ? -1.920 1.347 13.848 1.00 94.25 193 ALA A O 1
ATOM 1418 N N . ASP A 1 194 ? -2.999 2.639 15.332 1.00 93.62 194 ASP A N 1
ATOM 1419 C CA . ASP A 1 194 ? -2.725 3.900 14.643 1.00 93.62 194 ASP A CA 1
ATOM 1420 C C . ASP A 1 194 ? -1.226 4.247 14.681 1.00 93.62 194 ASP A C 1
ATOM 1422 O O . ASP A 1 194 ? -0.673 4.697 13.672 1.00 93.62 194 ASP A O 1
ATOM 1426 N N . ARG A 1 195 ? -0.534 3.949 15.790 1.00 94.62 195 ARG A N 1
ATOM 1427 C CA . ARG A 1 195 ? 0.926 4.084 15.905 1.00 94.62 195 ARG A CA 1
ATOM 1428 C C . ARG A 1 195 ? 1.660 3.179 14.918 1.00 94.62 195 ARG A C 1
ATOM 1430 O O . ARG A 1 195 ? 2.529 3.658 14.193 1.00 94.62 195 ARG A O 1
ATOM 1437 N N . GLN A 1 196 ? 1.289 1.904 14.835 1.00 94.19 196 GLN A N 1
ATOM 1438 C CA . GLN A 1 196 ? 1.896 0.960 13.895 1.00 94.19 196 GLN A CA 1
ATOM 1439 C C . GLN A 1 196 ? 1.700 1.392 12.445 1.00 94.19 196 GLN A C 1
ATOM 1441 O O . GLN A 1 196 ? 2.643 1.364 11.652 1.00 94.19 196 GLN A O 1
ATOM 1446 N N . ARG A 1 197 ? 0.495 1.856 12.096 1.00 91.88 197 ARG A N 1
ATOM 1447 C CA . ARG A 1 197 ? 0.212 2.405 10.765 1.00 91.88 197 ARG A CA 1
ATOM 1448 C C . ARG A 1 197 ? 1.036 3.652 10.478 1.00 91.88 197 ARG A C 1
ATOM 1450 O O . ARG A 1 197 ? 1.505 3.801 9.353 1.00 91.88 197 ARG A O 1
ATOM 1457 N N . LEU A 1 198 ? 1.229 4.538 11.455 1.00 92.38 198 LEU A N 1
ATOM 1458 C CA . LEU A 1 198 ? 2.080 5.717 11.295 1.00 92.38 198 LEU A CA 1
ATOM 1459 C C . LEU A 1 198 ? 3.536 5.321 11.027 1.00 92.38 198 LEU A C 1
ATOM 1461 O O . LEU A 1 198 ? 4.122 5.791 10.054 1.00 92.38 198 LEU A O 1
ATOM 1465 N N . THR A 1 199 ? 4.108 4.425 11.832 1.00 93.19 199 THR A N 1
ATOM 1466 C CA . THR A 1 199 ? 5.477 3.930 11.622 1.00 93.19 199 THR A CA 1
ATOM 1467 C C . THR A 1 199 ? 5.624 3.273 10.253 1.00 93.19 199 THR A C 1
ATOM 1469 O O . THR A 1 199 ? 6.571 3.562 9.523 1.00 93.19 199 THR A O 1
ATOM 1472 N N . TRP A 1 200 ? 4.652 2.447 9.865 1.00 91.19 200 TRP A N 1
ATOM 1473 C CA . TRP A 1 200 ? 4.628 1.807 8.555 1.00 91.19 200 TRP A CA 1
ATOM 1474 C C . TRP A 1 200 ? 4.542 2.815 7.402 1.00 91.19 200 TRP A C 1
ATOM 1476 O O . TRP A 1 200 ? 5.213 2.633 6.385 1.00 91.19 200 TRP A O 1
ATOM 1486 N N . ARG A 1 201 ? 3.763 3.897 7.552 1.00 88.88 201 ARG A N 1
ATOM 1487 C CA . ARG A 1 201 ? 3.686 4.986 6.561 1.00 88.88 201 ARG A CA 1
ATOM 1488 C C . ARG A 1 201 ? 5.031 5.674 6.400 1.00 88.88 201 ARG A C 1
ATOM 1490 O O . ARG A 1 201 ? 5.501 5.780 5.276 1.00 88.88 201 ARG A O 1
ATOM 1497 N N . ILE A 1 202 ? 5.660 6.060 7.509 1.00 91.25 202 ILE A N 1
ATOM 1498 C CA . ILE A 1 202 ? 6.973 6.720 7.505 1.00 91.25 202 ILE A CA 1
ATOM 1499 C C . ILE A 1 202 ? 8.017 5.829 6.816 1.00 91.25 202 ILE A C 1
ATOM 1501 O O . ILE A 1 202 ? 8.789 6.290 5.975 1.00 91.25 202 ILE A O 1
ATOM 1505 N N . GLU A 1 203 ? 8.036 4.532 7.131 1.00 90.56 203 GLU A N 1
ATOM 1506 C CA . GLU A 1 203 ? 8.966 3.591 6.503 1.00 90.56 203 GLU A CA 1
ATOM 1507 C C . GLU A 1 203 ? 8.674 3.397 5.005 1.00 90.56 203 GLU A C 1
ATOM 1509 O O . GLU A 1 203 ? 9.599 3.298 4.194 1.00 90.56 203 GLU A O 1
ATOM 1514 N N . SER A 1 204 ? 7.397 3.353 4.623 1.00 88.06 204 SER A N 1
ATOM 1515 C CA . SER A 1 204 ? 6.975 3.210 3.226 1.00 88.06 204 SER A CA 1
ATOM 1516 C C . SER A 1 204 ? 7.333 4.444 2.401 1.00 88.06 204 SER A C 1
ATOM 1518 O O . SER A 1 204 ? 7.920 4.304 1.332 1.00 88.06 204 SER A O 1
ATOM 1520 N N . GLU A 1 205 ? 7.066 5.643 2.918 1.00 88.44 205 GLU A N 1
ATOM 1521 C CA . GLU A 1 205 ? 7.435 6.918 2.296 1.00 88.44 205 GLU A CA 1
ATOM 1522 C C . GLU A 1 205 ? 8.951 6.997 2.076 1.00 88.44 205 GLU A C 1
ATOM 1524 O O . GLU A 1 205 ? 9.421 7.263 0.967 1.00 88.44 205 GLU A O 1
ATOM 1529 N N . ARG A 1 206 ? 9.740 6.626 3.092 1.00 90.00 206 ARG A N 1
ATOM 1530 C CA . ARG A 1 206 ? 11.199 6.538 2.965 1.00 90.00 206 ARG A CA 1
ATOM 1531 C C . ARG A 1 206 ? 11.628 5.588 1.842 1.00 90.00 206 ARG A C 1
ATOM 1533 O O . ARG A 1 206 ? 12.468 5.959 1.022 1.00 90.00 206 ARG A O 1
ATOM 1540 N N . LYS A 1 207 ? 11.050 4.384 1.770 1.00 88.19 207 LYS A N 1
ATOM 1541 C CA . LYS A 1 207 ? 11.348 3.411 0.700 1.00 88.19 207 LYS A CA 1
ATOM 1542 C C . LYS A 1 207 ? 10.980 3.946 -0.682 1.00 88.19 207 LYS A C 1
ATOM 1544 O O . LYS A 1 207 ? 11.726 3.709 -1.631 1.00 88.19 207 LYS A O 1
ATOM 1549 N N . ILE A 1 208 ? 9.871 4.673 -0.797 1.00 88.62 208 ILE A N 1
ATOM 1550 C CA . ILE A 1 208 ? 9.431 5.309 -2.044 1.00 88.62 208 ILE A CA 1
ATOM 1551 C C . ILE A 1 208 ? 10.449 6.364 -2.501 1.00 88.62 208 ILE A C 1
ATOM 1553 O O . ILE A 1 208 ? 10.879 6.342 -3.658 1.00 88.62 208 ILE A O 1
ATOM 1557 N N . HIS A 1 209 ? 10.909 7.235 -1.599 1.00 87.81 209 HIS A N 1
ATOM 1558 C CA . HIS A 1 209 ? 11.935 8.231 -1.919 1.00 87.81 209 HIS A CA 1
ATOM 1559 C C . HIS A 1 209 ? 13.272 7.591 -2.311 1.00 87.81 209 HIS A C 1
ATOM 1561 O O . HIS A 1 209 ? 13.863 7.947 -3.336 1.00 87.81 209 HIS A O 1
ATOM 1567 N N . GLU A 1 210 ? 13.734 6.603 -1.541 1.00 89.94 210 GLU A N 1
ATOM 1568 C CA . GLU A 1 210 ? 14.965 5.866 -1.839 1.00 89.94 210 GLU A CA 1
ATOM 1569 C C . GLU A 1 210 ? 14.878 5.125 -3.182 1.00 89.94 210 GLU A C 1
ATOM 1571 O O . GLU A 1 210 ? 15.871 5.048 -3.909 1.00 89.94 210 GLU A O 1
ATOM 1576 N N . ALA A 1 211 ? 13.699 4.613 -3.552 1.00 87.44 211 ALA A N 1
ATOM 1577 C CA . ALA A 1 211 ? 13.475 3.953 -4.833 1.00 87.44 211 ALA A CA 1
ATOM 1578 C C . ALA A 1 211 ? 13.660 4.903 -6.021 1.00 87.44 211 ALA A C 1
ATOM 1580 O O . ALA A 1 211 ? 14.286 4.504 -7.004 1.00 87.44 211 ALA A O 1
ATOM 1581 N N . GLY A 1 212 ? 13.183 6.150 -5.924 1.00 84.00 212 GLY A N 1
ATOM 1582 C CA . GLY A 1 212 ? 13.381 7.170 -6.961 1.00 84.00 212 GLY A CA 1
ATOM 1583 C C . GLY A 1 212 ? 14.864 7.434 -7.241 1.00 84.00 212 GLY A C 1
ATOM 1584 O O . GLY A 1 212 ? 15.294 7.401 -8.395 1.00 84.00 212 GLY A O 1
ATOM 1585 N N . VAL A 1 213 ? 15.666 7.589 -6.181 1.00 86.56 213 VAL A N 1
ATOM 1586 C CA . VAL A 1 213 ? 17.125 7.780 -6.281 1.00 86.56 213 VAL A CA 1
ATOM 1587 C C . VAL A 1 213 ? 17.812 6.516 -6.806 1.00 86.56 213 VAL A C 1
ATOM 1589 O O . VAL A 1 213 ? 18.626 6.575 -7.727 1.00 86.56 213 VAL A O 1
ATOM 1592 N N . ARG A 1 214 ? 17.457 5.340 -6.274 1.00 89.19 214 ARG A N 1
ATOM 1593 C CA . ARG A 1 214 ? 18.024 4.055 -6.714 1.00 89.19 214 ARG A CA 1
ATOM 1594 C C . ARG A 1 214 ? 17.711 3.734 -8.169 1.00 89.19 214 ARG A C 1
ATOM 1596 O O . ARG A 1 214 ? 18.502 3.032 -8.790 1.00 89.19 214 ARG A O 1
ATOM 1603 N N . LEU A 1 215 ? 16.621 4.259 -8.731 1.00 87.25 215 LEU A N 1
ATOM 1604 C CA . LEU A 1 215 ? 16.273 4.075 -10.142 1.00 87.25 215 LEU A CA 1
ATOM 1605 C C . LEU A 1 215 ? 17.274 4.743 -11.096 1.00 87.25 215 LEU A C 1
ATOM 1607 O O . LEU A 1 215 ? 17.343 4.352 -12.260 1.00 87.25 215 LEU A O 1
ATOM 1611 N N . MET A 1 216 ? 18.078 5.701 -10.621 1.00 86.81 216 MET A N 1
ATOM 1612 C CA . MET A 1 216 ? 19.107 6.361 -11.431 1.00 86.81 216 MET A CA 1
ATOM 1613 C C . MET A 1 216 ? 20.272 5.425 -11.783 1.00 86.81 216 MET A C 1
ATOM 1615 O O . MET A 1 216 ? 20.842 5.550 -12.864 1.00 86.81 216 MET A O 1
ATOM 1619 N N . TRP A 1 217 ? 20.592 4.454 -10.921 1.00 90.00 217 TRP A N 1
ATOM 1620 C CA . TRP A 1 217 ? 21.668 3.479 -11.144 1.00 90.00 217 TRP A CA 1
ATOM 1621 C C . TRP A 1 217 ? 21.446 2.551 -12.348 1.00 90.00 217 TRP A C 1
ATOM 1623 O O . TRP A 1 217 ? 22.291 2.556 -13.246 1.00 90.00 217 TRP A O 1
ATOM 1633 N N . PRO A 1 218 ? 20.338 1.780 -12.432 1.00 87.06 218 PRO A N 1
ATOM 1634 C CA . PRO A 1 218 ? 20.045 0.971 -13.613 1.00 87.06 218 PRO A CA 1
ATOM 1635 C C . PRO A 1 218 ? 19.944 1.829 -14.865 1.00 87.06 218 PRO A C 1
ATOM 1637 O O . PRO A 1 218 ? 20.314 1.379 -15.945 1.00 87.06 218 PRO A O 1
ATOM 1640 N N . LEU A 1 219 ? 19.476 3.069 -14.728 1.00 84.44 219 LEU A N 1
ATOM 1641 C CA . LEU A 1 219 ? 19.412 3.995 -15.842 1.00 84.44 219 LEU A CA 1
ATOM 1642 C C . LEU A 1 219 ? 20.795 4.355 -16.369 1.00 84.44 219 LEU A C 1
ATOM 1644 O O . LEU A 1 219 ? 21.070 4.128 -17.538 1.00 84.44 219 LEU A O 1
ATOM 1648 N N . GLY A 1 220 ? 21.675 4.874 -15.517 1.00 85.88 220 GLY A N 1
ATOM 1649 C CA . GLY A 1 220 ? 23.009 5.293 -15.934 1.00 85.88 220 GLY A CA 1
ATOM 1650 C C . GLY A 1 220 ? 23.842 4.121 -16.445 1.00 85.88 220 GLY A C 1
ATOM 1651 O O . GLY A 1 220 ? 24.430 4.204 -17.521 1.00 85.88 220 GLY A O 1
ATOM 1652 N N . LEU A 1 221 ? 23.844 3.005 -15.711 1.00 88.56 221 LEU A N 1
ATOM 1653 C CA . LEU A 1 221 ? 24.742 1.885 -15.984 1.00 88.56 221 LEU A CA 1
ATOM 1654 C C . LEU A 1 221 ? 24.270 0.985 -17.133 1.00 88.56 221 LEU A C 1
ATOM 1656 O O . LEU A 1 221 ? 25.102 0.369 -17.788 1.00 88.56 221 LEU A O 1
ATOM 1660 N N . ALA A 1 222 ? 22.963 0.900 -17.401 1.00 89.12 222 ALA A N 1
ATOM 1661 C CA . ALA A 1 222 ? 22.457 0.099 -18.517 1.00 89.12 222 ALA A CA 1
ATOM 1662 C C . ALA A 1 222 ? 22.188 0.937 -19.771 1.00 89.12 222 ALA A C 1
ATOM 1664 O O . ALA A 1 222 ? 22.489 0.490 -20.876 1.00 89.12 222 ALA A O 1
ATOM 1665 N N . VAL A 1 223 ? 21.628 2.146 -19.629 1.00 86.69 223 VAL A N 1
ATOM 1666 C CA . VAL A 1 223 ? 21.184 2.941 -20.786 1.00 86.69 223 VAL A CA 1
ATOM 1667 C C . VAL A 1 223 ? 22.359 3.599 -21.503 1.00 86.69 223 VAL A C 1
ATOM 1669 O O . VAL A 1 223 ? 22.369 3.606 -22.731 1.00 86.69 223 VAL A O 1
ATOM 1672 N N . LEU A 1 224 ? 23.359 4.116 -20.782 1.00 89.12 224 LEU A N 1
ATOM 1673 C CA . LEU A 1 224 ? 24.485 4.819 -21.408 1.00 89.12 224 LEU A CA 1
ATOM 1674 C C . LEU A 1 224 ? 25.379 3.863 -22.224 1.00 89.12 224 LEU A C 1
ATOM 1676 O O . LEU A 1 224 ? 25.609 4.146 -23.401 1.00 89.12 224 LEU A O 1
ATOM 1680 N N . PRO A 1 225 ? 25.803 2.691 -21.709 1.00 89.69 225 PRO A N 1
ATOM 1681 C CA . PRO A 1 225 ? 26.533 1.724 -22.529 1.00 89.69 225 PRO A CA 1
ATOM 1682 C C . PRO A 1 225 ? 25.688 1.179 -23.683 1.00 89.69 225 PRO A C 1
ATOM 1684 O O . PRO A 1 225 ? 26.193 1.033 -24.794 1.00 89.69 225 PRO A O 1
ATOM 1687 N N . ALA A 1 226 ? 24.389 0.939 -23.462 1.00 90.56 226 ALA A N 1
ATOM 1688 C CA . ALA A 1 226 ? 23.492 0.523 -24.536 1.00 90.56 226 ALA A CA 1
ATOM 1689 C C . ALA A 1 226 ? 23.382 1.579 -25.645 1.00 90.56 226 ALA A C 1
ATOM 1691 O O . ALA A 1 226 ? 23.382 1.218 -26.817 1.00 90.56 226 ALA A O 1
ATOM 1692 N N . PHE A 1 227 ? 23.345 2.872 -25.303 1.00 90.31 227 PHE A N 1
ATOM 1693 C CA . PHE A 1 227 ? 23.373 3.958 -26.285 1.00 90.31 227 PHE A CA 1
ATOM 1694 C C . PHE A 1 227 ? 24.623 3.879 -27.166 1.00 90.31 227 PHE A C 1
ATOM 1696 O O . PHE A 1 227 ? 24.514 3.909 -28.390 1.00 90.31 227 PHE A O 1
ATOM 1703 N N . VAL A 1 228 ? 25.801 3.719 -26.559 1.00 91.31 228 VAL A N 1
ATOM 1704 C CA . VAL A 1 228 ? 27.067 3.611 -27.300 1.00 91.31 228 VAL A CA 1
ATOM 1705 C C . VAL A 1 228 ? 27.044 2.404 -28.241 1.00 91.31 228 VAL A C 1
ATOM 1707 O O . VAL A 1 228 ? 27.362 2.526 -29.423 1.00 91.31 228 VAL A O 1
ATOM 1710 N N . LEU A 1 229 ? 26.602 1.251 -27.742 1.00 90.88 229 LEU A N 1
ATOM 1711 C CA . LEU A 1 229 ? 26.557 0.005 -28.505 1.00 90.88 229 LEU A CA 1
ATOM 1712 C C . LEU A 1 229 ? 25.536 0.024 -29.651 1.00 90.88 229 LEU A C 1
ATOM 1714 O O . LEU A 1 229 ? 25.782 -0.576 -30.698 1.00 90.88 229 LEU A O 1
ATOM 1718 N N . ILE A 1 230 ? 24.395 0.691 -29.462 1.00 89.81 230 ILE A N 1
ATOM 1719 C CA . ILE A 1 230 ? 23.306 0.729 -30.447 1.00 89.81 230 ILE A CA 1
ATOM 1720 C C . ILE A 1 230 ? 23.500 1.866 -31.456 1.00 89.81 230 ILE A C 1
ATOM 1722 O O . ILE A 1 230 ? 23.157 1.695 -32.618 1.00 89.81 230 ILE A O 1
ATOM 1726 N N . ALA A 1 231 ? 24.029 3.021 -31.046 1.00 88.88 231 ALA A N 1
ATOM 1727 C CA . ALA A 1 231 ? 24.121 4.207 -31.902 1.00 88.88 231 ALA A CA 1
ATOM 1728 C C . ALA A 1 231 ? 25.538 4.455 -32.424 1.00 88.88 231 ALA A C 1
ATOM 1730 O O . ALA A 1 231 ? 25.748 4.595 -33.626 1.00 88.88 231 ALA A O 1
ATOM 1731 N N . VAL A 1 232 ? 26.517 4.511 -31.518 1.00 89.88 232 VAL A N 1
ATOM 1732 C CA . VAL A 1 232 ? 27.869 4.995 -31.828 1.00 89.88 232 VAL A CA 1
ATOM 1733 C C . VAL A 1 232 ? 28.664 3.945 -32.598 1.00 89.88 232 VAL A C 1
ATOM 1735 O O . VAL A 1 232 ? 29.274 4.270 -33.612 1.00 89.88 232 VAL A O 1
ATOM 1738 N N . VAL A 1 233 ? 28.626 2.680 -32.166 1.00 89.69 233 VAL A N 1
ATOM 1739 C CA . VAL A 1 233 ? 29.372 1.593 -32.825 1.00 89.69 233 VAL A CA 1
ATOM 1740 C C . VAL A 1 233 ? 28.919 1.372 -34.278 1.00 89.69 233 VAL A C 1
ATOM 1742 O O . VAL A 1 233 ? 29.787 1.335 -35.155 1.00 89.69 233 VAL A O 1
ATOM 1745 N N . PRO A 1 234 ? 27.610 1.272 -34.600 1.00 85.56 234 PRO A N 1
ATOM 1746 C CA . PRO A 1 234 ? 27.172 1.141 -35.990 1.00 85.56 234 PRO A CA 1
ATOM 1747 C C . PRO A 1 234 ? 27.519 2.354 -36.846 1.00 85.56 234 PRO A C 1
ATOM 1749 O O . PRO A 1 234 ? 27.924 2.190 -37.995 1.00 85.56 234 PRO A O 1
ATOM 1752 N N . LEU A 1 235 ? 27.398 3.557 -36.283 1.00 86.44 235 LEU A N 1
ATOM 1753 C CA . LEU A 1 235 ? 27.732 4.789 -36.985 1.00 86.44 235 LEU A CA 1
ATOM 1754 C C . LEU A 1 235 ? 29.227 4.849 -37.321 1.00 86.44 235 LEU A C 1
ATOM 1756 O O . LEU A 1 235 ? 29.583 5.077 -38.474 1.00 86.44 235 LEU A O 1
ATOM 1760 N N . ALA A 1 236 ? 30.097 4.557 -36.353 1.00 86.94 236 ALA A N 1
ATOM 1761 C CA . ALA A 1 236 ? 31.539 4.484 -36.571 1.00 86.94 236 ALA A CA 1
ATOM 1762 C C . ALA A 1 236 ? 31.901 3.423 -37.624 1.00 86.94 236 ALA A C 1
ATOM 1764 O O . ALA A 1 236 ? 32.695 3.688 -38.525 1.00 86.94 236 ALA A O 1
ATOM 1765 N N . ALA A 1 237 ? 31.271 2.244 -37.568 1.00 85.31 237 ALA A N 1
ATOM 1766 C CA . ALA A 1 237 ? 31.474 1.188 -38.559 1.00 85.31 237 ALA A CA 1
ATOM 1767 C C . ALA A 1 237 ? 31.024 1.601 -39.973 1.00 85.31 237 ALA A C 1
ATOM 1769 O O . ALA A 1 237 ? 31.672 1.235 -40.952 1.00 85.31 237 ALA A O 1
ATOM 1770 N N . ALA A 1 238 ? 29.930 2.359 -40.090 1.00 83.38 238 ALA A N 1
ATOM 1771 C CA . ALA A 1 238 ? 29.455 2.883 -41.366 1.00 83.38 238 ALA A CA 1
ATOM 1772 C C . ALA A 1 238 ? 30.394 3.960 -41.931 1.00 83.38 238 ALA A C 1
ATOM 1774 O O . ALA A 1 238 ? 30.682 3.933 -43.123 1.00 83.38 238 ALA A O 1
ATOM 1775 N N . MET A 1 239 ? 30.917 4.858 -41.087 1.00 83.06 239 MET A N 1
ATOM 1776 C CA . MET A 1 239 ? 31.881 5.883 -41.508 1.00 83.06 239 MET A CA 1
ATOM 1777 C C . MET A 1 239 ? 33.200 5.272 -41.987 1.00 83.06 239 MET A C 1
ATOM 1779 O O . MET A 1 239 ? 33.709 5.669 -43.027 1.00 83.06 239 MET A O 1
ATOM 1783 N N . LEU A 1 240 ? 33.716 4.258 -41.285 1.00 82.06 240 LEU A N 1
ATOM 1784 C CA . LEU A 1 240 ? 34.945 3.555 -41.678 1.00 82.06 240 LEU A CA 1
ATOM 1785 C C . LEU A 1 240 ? 34.831 2.813 -43.020 1.00 82.06 240 LEU A C 1
ATOM 1787 O O . LEU A 1 240 ? 35.851 2.500 -43.619 1.00 82.06 240 LEU A O 1
ATOM 1791 N N . ARG A 1 241 ? 33.610 2.508 -43.475 1.00 73.56 241 ARG A N 1
ATOM 1792 C CA . ARG A 1 241 ? 33.334 1.888 -44.784 1.00 73.56 241 ARG A CA 1
ATOM 1793 C C . ARG A 1 241 ? 32.942 2.882 -45.874 1.00 73.56 241 ARG A C 1
ATOM 1795 O O . ARG A 1 241 ? 32.829 2.486 -47.027 1.00 73.56 241 ARG A O 1
ATOM 1802 N N . GLY A 1 242 ? 32.590 4.106 -45.482 1.00 63.72 242 GLY A N 1
ATOM 1803 C CA . GLY A 1 242 ? 32.155 5.174 -46.381 1.00 63.72 242 GLY A CA 1
ATOM 1804 C C . GLY A 1 242 ? 33.307 5.969 -47.001 1.00 63.72 242 GLY A C 1
ATOM 1805 O O . GLY A 1 242 ? 33.035 6.833 -47.830 1.00 63.72 242 GLY A O 1
ATOM 1806 N N . ASN A 1 243 ? 34.548 5.669 -46.602 1.00 47.97 243 ASN A N 1
ATOM 1807 C CA . ASN A 1 243 ? 35.798 6.009 -47.290 1.00 47.97 243 ASN A CA 1
ATOM 1808 C C . ASN A 1 243 ? 36.312 4.790 -48.063 1.00 47.97 243 ASN A C 1
ATOM 1810 O O . ASN A 1 243 ? 37.071 5.009 -49.031 1.00 47.97 243 ASN A O 1
#

Secondary structure (DSSP, 8-state):
---HHHHHHHHHTT--HHHHHHHH---HHHHHHHHHHHHHT--HHHHHHHHHHHHHHHHHHHHHHHHHHHHHHHHHHHHHHHHHHHHHHHHHTT--TTT---HHHHHHHHHHHHHHHHHHHHHHHHHHHHSPPSS-TTHHHHHHHHHHHTT--HHHHHHHHHHHH---HHHHHHHHHHHHH---HHHHHHHHHHHHHHHHHHHHHHHHHHHHHHTHHHIIIIIHHHHIIIIIHHHHHHHHH--

Foldseek 3Di:
DAQLLVLLVCVVVVDDPVVSCVPGVDDPVLVVLVVLCVVLVFRSSVSSNVVSVVVVLLVVLLVLLVVLQVVLVVVLVVLLCVLVVLVVVCVVVVLVLVVLDDPQLVVLLVVLVVLVVVLVVVLVVLSVVLRQDPDQPLVLLQSLLRSVVSVHDNVVSLVSSCVVPNHDVVLVVLVVVCVVPVDDSSVSSVVVSVVSNVVSSVVSSVSSNVSSVVSVVSSVVRSVSSSCSSHVVSSVSSVVVVD

Radius of gyration: 28.16 Å; chains: 1; bounding box: 65×30×82 Å

pLDDT: mean 87.78, std 6.04, range [47.97, 95.19]

Sequence (243 aa):
MTDTATIAAALRAGMSIADARRRYQPNEFALRALALCERLGSAPAENLERLAQVEVAQAKAVAELEVAASGPRASARLVTLLPVLVLLGAQLLGMRVLNAVNIFTFGSILFGVLLLLGGRRWSSRILEGAKPKTLDPGAALDAFAAAMNAGLPQRVAVEEVESLFGSQPEVARLINASAETGLAVSKLARAEADRQRLTWRIESERKIHEAGVRLMWPLGLAVLPAFVLIAVVPLAAAMLRGN